Protein AF-A0A3R9QFA7-F1 (afdb_monomer_lite)

Radius of gyration: 30.55 Å; chains: 1; bounding box: 65×72×76 Å

pLDDT: mean 74.1, std 14.6, range [31.58, 91.56]

Structure (mmCIF, N/CA/C/O backbone):
data_AF-A0A3R9QFA7-F1
#
_entry.id   AF-A0A3R9QFA7-F1
#
loop_
_atom_site.group_PDB
_atom_site.id
_atom_site.type_symbol
_atom_site.label_atom_id
_atom_site.label_alt_id
_atom_site.label_comp_id
_atom_site.label_asym_id
_atom_site.label_entity_id
_atom_site.label_seq_id
_atom_site.pdbx_PDB_ins_code
_atom_site.Cartn_x
_atom_site.Cartn_y
_atom_site.Cartn_z
_atom_site.occupancy
_atom_site.B_iso_or_equiv
_atom_site.auth_seq_id
_atom_site.auth_comp_id
_atom_site.auth_asym_id
_atom_site.auth_atom_id
_atom_site.pdbx_PDB_model_num
ATOM 1 N N . MET A 1 1 ? 4.349 20.061 20.666 1.00 37.28 1 MET A N 1
ATOM 2 C CA . MET A 1 1 ? 4.220 19.379 19.361 1.00 37.28 1 MET A CA 1
ATOM 3 C C . MET A 1 1 ? 3.234 20.165 18.516 1.00 37.28 1 MET A C 1
ATOM 5 O O . MET A 1 1 ? 2.031 20.032 18.697 1.00 37.28 1 MET A O 1
ATOM 9 N N . THR A 1 2 ? 3.736 21.074 17.687 1.00 41.84 2 THR A N 1
ATOM 10 C CA . THR A 1 2 ? 2.936 21.816 16.707 1.00 41.84 2 THR A CA 1
ATOM 11 C C . THR A 1 2 ? 2.559 20.846 15.593 1.00 41.84 2 THR A C 1
ATOM 13 O O . THR A 1 2 ? 3.352 20.604 14.687 1.00 41.84 2 THR A O 1
ATOM 16 N N . ASN A 1 3 ? 1.397 20.204 15.717 1.00 62.53 3 ASN A N 1
ATOM 17 C CA . ASN A 1 3 ? 0.909 19.276 14.703 1.00 62.53 3 ASN A CA 1
ATOM 18 C C . ASN A 1 3 ? 0.752 20.041 13.381 1.00 62.53 3 ASN A C 1
ATOM 20 O O . ASN A 1 3 ? 0.186 21.131 13.376 1.00 62.53 3 ASN A O 1
ATOM 24 N N . GLU A 1 4 ? 1.202 19.473 12.258 1.00 66.69 4 GLU A N 1
ATOM 25 C CA . GLU A 1 4 ? 1.006 20.042 10.907 1.00 66.69 4 GLU A CA 1
ATOM 26 C C . GLU A 1 4 ? -0.449 20.514 10.711 1.00 66.69 4 GLU A C 1
ATOM 28 O O . GLU A 1 4 ? -0.724 21.570 10.144 1.00 66.69 4 GLU A O 1
ATOM 33 N N . VAL A 1 5 ? -1.382 19.777 11.314 1.00 72.62 5 VAL A N 1
ATOM 34 C CA . VAL A 1 5 ? -2.812 20.059 11.335 1.00 72.62 5 VAL A CA 1
ATOM 35 C C . VAL A 1 5 ? -3.174 21.395 12.008 1.00 72.62 5 VAL A C 1
ATOM 37 O O . VAL A 1 5 ? -3.996 22.128 11.460 1.00 72.62 5 VAL A O 1
ATOM 40 N N . SER A 1 6 ? -2.548 21.782 13.128 1.00 70.69 6 SER A N 1
ATOM 41 C CA . SER A 1 6 ? -2.841 23.070 13.785 1.00 70.69 6 SER A CA 1
ATOM 42 C C . SER A 1 6 ? -2.368 24.258 12.943 1.00 70.69 6 SER A C 1
ATOM 44 O O . SER A 1 6 ? -3.073 25.256 12.842 1.00 70.69 6 SER A O 1
ATOM 46 N N . VAL A 1 7 ? -1.237 24.111 12.244 1.00 73.12 7 VAL A N 1
ATOM 47 C CA . VAL A 1 7 ? -0.739 25.123 11.297 1.00 73.12 7 VAL A CA 1
ATOM 48 C C . VAL A 1 7 ? -1.679 25.248 10.093 1.00 73.12 7 VAL A C 1
ATOM 50 O O . VAL A 1 7 ? -2.006 26.357 9.665 1.00 73.12 7 VAL A O 1
ATOM 53 N N . THR A 1 8 ? -2.190 24.126 9.568 1.00 73.75 8 THR A N 1
ATOM 54 C CA . THR A 1 8 ? -3.197 24.171 8.494 1.00 73.75 8 THR A CA 1
ATOM 55 C C . THR A 1 8 ? -4.519 24.788 8.951 1.00 73.75 8 THR A C 1
ATOM 57 O O . THR A 1 8 ? -5.128 25.536 8.189 1.00 73.75 8 THR A O 1
ATOM 60 N N . LEU A 1 9 ? -4.949 24.551 10.194 1.00 76.38 9 LEU A N 1
ATOM 61 C CA . LEU A 1 9 ? -6.161 25.148 10.750 1.00 76.38 9 LEU A CA 1
ATOM 62 C C . LEU A 1 9 ? -6.039 26.673 10.852 1.00 76.38 9 LEU A C 1
ATOM 64 O O . LEU A 1 9 ? -6.972 27.377 10.460 1.00 76.38 9 LEU A O 1
ATOM 68 N N . ASP A 1 10 ? -4.904 27.181 11.330 1.00 76.94 10 ASP A N 1
ATOM 69 C CA . ASP A 1 10 ? -4.666 28.620 11.468 1.00 76.94 10 ASP A CA 1
ATOM 70 C C . ASP A 1 10 ? -4.617 29.316 10.099 1.00 76.94 10 ASP A C 1
ATOM 72 O O . ASP A 1 10 ? -5.293 30.328 9.886 1.00 76.94 10 ASP A O 1
ATOM 76 N N . ASN A 1 11 ? -3.949 28.705 9.116 1.00 77.25 11 ASN A N 1
ATOM 77 C CA . ASN A 1 11 ? -3.918 29.198 7.735 1.00 77.25 11 ASN A CA 1
ATOM 78 C C . ASN A 1 11 ? -5.307 29.212 7.076 1.00 77.25 11 ASN A C 1
ATOM 80 O O . ASN A 1 11 ? -5.652 30.146 6.345 1.00 77.25 11 ASN A O 1
ATOM 84 N N . LEU A 1 12 ? -6.139 28.204 7.348 1.00 74.88 12 LEU A N 1
ATOM 85 C CA . LEU A 1 12 ? -7.516 28.150 6.851 1.00 74.88 12 LEU A CA 1
ATOM 86 C C . LEU A 1 12 ? -8.432 29.137 7.589 1.00 74.88 12 LEU A C 1
ATOM 88 O O . LEU A 1 12 ? -9.341 29.697 6.981 1.00 74.88 12 LEU A O 1
ATOM 92 N N . CYS A 1 13 ? -8.185 29.399 8.873 1.00 71.00 13 CYS A N 1
ATOM 93 C CA . CYS A 1 13 ? -8.940 30.367 9.667 1.00 71.00 13 CYS A CA 1
ATOM 94 C C . CYS A 1 13 ? -8.654 31.824 9.280 1.00 71.00 13 CYS A C 1
ATOM 96 O O . CYS A 1 13 ? -9.544 32.661 9.444 1.00 71.00 13 CYS A O 1
ATOM 98 N N . ASN A 1 14 ? -7.453 32.126 8.780 1.00 74.25 14 ASN A N 1
ATOM 99 C CA . ASN A 1 14 ? -7.066 33.468 8.332 1.00 74.25 14 ASN A CA 1
ATOM 100 C C . ASN A 1 14 ? -7.673 33.832 6.968 1.00 74.25 14 ASN A C 1
ATOM 102 O O . ASN A 1 14 ? -7.979 34.993 6.717 1.00 74.25 14 ASN A O 1
ATOM 106 N N . ASN A 1 15 ? -7.925 32.834 6.118 1.00 69.94 15 ASN A N 1
ATOM 107 C CA . ASN A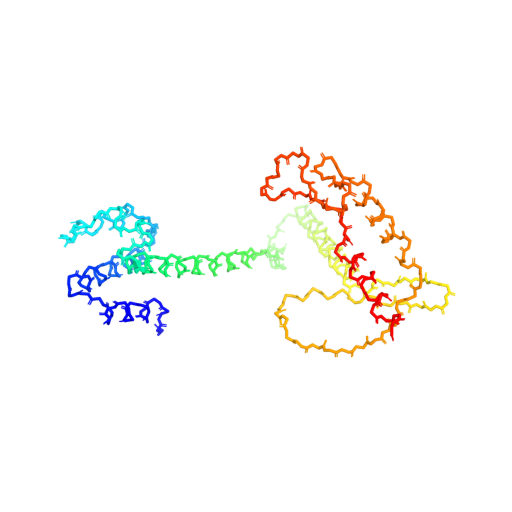 1 15 ? -8.456 33.022 4.764 1.00 69.94 15 ASN A CA 1
ATOM 108 C C . ASN A 1 15 ? -9.988 32.862 4.659 1.00 69.94 15 ASN A C 1
ATOM 110 O O . ASN A 1 15 ? -10.543 32.910 3.558 1.00 69.94 15 ASN A O 1
ATOM 114 N N . ALA A 1 16 ? -10.687 32.635 5.777 1.00 72.62 16 ALA A N 1
ATOM 115 C CA . ALA A 1 16 ? -12.089 32.222 5.785 1.00 72.62 16 ALA A CA 1
ATOM 116 C C . ALA A 1 16 ? -13.044 33.216 6.468 1.00 72.62 16 ALA A C 1
ATOM 118 O O . ALA A 1 16 ? -12.694 33.952 7.386 1.00 72.62 16 ALA A O 1
ATOM 119 N N . SER A 1 17 ? -14.313 33.172 6.047 1.00 73.25 17 SER A N 1
ATOM 120 C CA . SER A 1 17 ? -15.417 33.915 6.670 1.00 73.25 17 SER A CA 1
ATOM 121 C C . SER A 1 17 ? -15.674 33.458 8.116 1.00 73.25 17 SER A C 1
ATOM 123 O O . SER A 1 17 ? -15.490 32.285 8.449 1.00 73.25 17 SER A O 1
ATOM 125 N N . LEU A 1 18 ? -16.188 34.355 8.968 1.00 75.06 18 LEU A N 1
ATOM 126 C CA . LEU A 1 18 ? -16.460 34.114 10.394 1.00 75.06 18 LEU A CA 1
ATOM 127 C C . LEU A 1 18 ? -17.284 32.834 10.656 1.00 75.06 18 LEU A C 1
ATOM 129 O O . LEU A 1 18 ? -16.966 32.066 11.561 1.00 75.06 18 LEU A O 1
ATOM 133 N N . LYS A 1 19 ? -18.293 32.551 9.817 1.00 75.88 19 LYS A N 1
ATOM 134 C CA . LYS A 1 19 ? -19.125 31.330 9.906 1.00 75.88 19 LYS A CA 1
ATOM 135 C C . LYS A 1 19 ? -18.370 30.050 9.527 1.00 75.88 19 LYS A C 1
ATOM 137 O O . LYS A 1 19 ? -18.705 28.964 9.990 1.00 75.88 19 LYS A O 1
ATOM 142 N N . VAL A 1 20 ? -17.367 30.157 8.660 1.00 76.44 20 VAL A N 1
ATOM 143 C CA . VAL A 1 20 ? -16.520 29.029 8.248 1.00 76.44 20 VAL A CA 1
ATOM 144 C C . VAL A 1 20 ? -15.487 28.739 9.333 1.00 76.44 20 VAL A C 1
ATOM 146 O O . VAL A 1 20 ? -15.279 27.579 9.668 1.00 76.44 20 VAL A O 1
ATOM 149 N N . LYS A 1 21 ? -14.938 29.783 9.962 1.00 79.00 21 LYS A N 1
ATOM 150 C CA . LYS A 1 21 ? -13.999 29.684 11.086 1.00 79.00 21 LYS A CA 1
ATOM 151 C C . LYS A 1 21 ? -14.591 28.952 12.293 1.00 79.00 21 LYS A C 1
ATOM 153 O O . LYS A 1 21 ? -13.946 28.063 12.845 1.00 79.00 21 LYS A O 1
ATOM 158 N N . THR A 1 22 ? -15.828 29.268 12.684 1.00 80.69 22 THR A N 1
ATOM 159 C CA . THR A 1 22 ? -16.506 28.565 13.792 1.00 80.69 22 THR A CA 1
ATOM 160 C C . THR A 1 22 ? -16.740 27.089 13.473 1.00 80.69 22 THR A C 1
ATOM 162 O O . THR A 1 22 ? -16.513 26.230 14.323 1.00 80.69 22 THR A O 1
ATOM 165 N N . ARG A 1 23 ? -17.108 26.776 12.225 1.00 80.44 23 ARG A N 1
ATOM 166 C CA . ARG A 1 23 ? -17.285 25.398 11.744 1.00 80.44 23 ARG A CA 1
ATOM 167 C C . ARG A 1 23 ? -15.972 24.615 11.673 1.00 80.44 23 ARG A C 1
ATOM 169 O O . ARG A 1 23 ? -15.953 23.462 12.082 1.00 80.44 23 ARG A O 1
ATOM 176 N N . LEU A 1 24 ? -14.881 25.226 11.208 1.00 82.44 24 LEU A N 1
ATOM 177 C CA . LEU A 1 24 ? -13.557 24.593 11.155 1.00 82.44 24 LEU A CA 1
ATOM 178 C C . LEU A 1 24 ? -13.039 24.252 12.556 1.00 82.44 24 LEU A C 1
ATOM 180 O O . LEU A 1 24 ? -12.592 23.133 12.775 1.00 82.44 24 LEU A O 1
ATOM 184 N N . LYS A 1 25 ? -13.188 25.163 13.527 1.00 84.38 25 LYS A N 1
ATOM 185 C CA . LYS A 1 25 ? -12.843 24.889 14.933 1.00 84.38 25 LYS A CA 1
ATOM 186 C C . LYS A 1 25 ? -13.704 23.781 15.549 1.00 84.38 25 LYS A C 1
ATOM 188 O O . LYS A 1 25 ? -13.209 22.987 16.343 1.00 84.38 25 LYS A O 1
ATOM 193 N N . ALA A 1 26 ? -14.987 23.712 15.187 1.00 82.62 26 ALA A N 1
ATOM 194 C CA . ALA A 1 26 ? -15.864 22.629 15.629 1.00 82.62 26 ALA A CA 1
ATOM 195 C C . ALA A 1 26 ? -15.437 21.273 15.039 1.00 82.62 26 ALA A C 1
ATOM 197 O O . ALA A 1 26 ? -15.377 20.289 15.772 1.00 82.62 26 ALA A O 1
ATOM 198 N N . ILE A 1 27 ? -15.090 21.235 13.747 1.00 84.06 27 ILE A N 1
ATOM 199 C CA . ILE A 1 27 ? -14.554 20.041 13.073 1.00 84.06 27 ILE A CA 1
ATOM 200 C C . ILE A 1 27 ? -13.257 19.590 13.744 1.00 84.06 27 ILE A C 1
ATOM 202 O O . ILE A 1 27 ? -13.139 18.424 14.103 1.00 84.06 27 ILE A O 1
ATOM 206 N N . ASP A 1 28 ? -12.325 20.511 13.979 1.00 85.00 28 ASP A N 1
ATOM 207 C CA . ASP A 1 28 ? -11.049 20.209 14.627 1.00 85.00 28 ASP A CA 1
ATOM 208 C C . ASP A 1 28 ? -11.240 19.587 16.022 1.00 85.00 28 ASP A C 1
ATOM 210 O O . ASP A 1 28 ? -10.696 18.524 16.321 1.00 85.00 28 ASP A O 1
ATOM 214 N N . LYS A 1 29 ? -12.129 20.166 16.841 1.00 86.00 29 LYS A N 1
ATOM 215 C CA . LYS A 1 29 ? -12.466 19.635 18.171 1.00 86.00 29 LYS A CA 1
ATOM 216 C C . LYS A 1 29 ? -13.081 18.231 18.110 1.00 86.00 29 LYS A C 1
ATOM 218 O O . LYS A 1 29 ? -12.770 17.391 18.957 1.00 86.00 29 LYS A O 1
ATOM 223 N N . VAL A 1 30 ? -13.953 17.969 17.133 1.00 83.94 30 VAL A N 1
ATOM 224 C CA . VAL A 1 30 ? -14.575 16.648 16.927 1.00 83.94 30 VAL A CA 1
ATOM 225 C C . VAL A 1 30 ? -13.531 15.614 16.526 1.00 83.94 30 VAL A C 1
ATOM 227 O O . VAL A 1 30 ? -13.475 14.543 17.130 1.00 83.94 30 VAL A O 1
ATOM 230 N N . ILE A 1 31 ? -12.683 15.938 15.550 1.00 83.94 31 ILE A N 1
ATOM 231 C CA . ILE A 1 31 ? -11.675 15.005 15.044 1.00 83.94 31 ILE A CA 1
ATOM 232 C C . ILE A 1 31 ? -10.601 14.735 16.108 1.00 83.94 31 ILE A C 1
ATOM 234 O O . ILE A 1 31 ? -10.221 13.581 16.313 1.00 83.94 31 ILE A O 1
ATOM 238 N N . TYR A 1 32 ? -10.197 15.749 16.877 1.00 83.81 32 TYR A N 1
ATOM 239 C CA . TYR A 1 32 ? -9.338 15.556 18.046 1.00 83.81 32 TYR A CA 1
ATOM 240 C C . TYR A 1 32 ? -9.977 14.608 19.078 1.00 83.81 32 TYR A C 1
ATOM 242 O O . TYR A 1 32 ? -9.323 13.710 19.615 1.00 83.81 32 TYR A O 1
ATOM 250 N N . GLY A 1 33 ? -11.285 14.750 19.319 1.00 80.19 33 GLY A N 1
ATOM 251 C CA . GLY A 1 33 ? -12.053 13.830 20.158 1.00 80.19 33 GLY A CA 1
ATOM 252 C C . GLY A 1 33 ? -12.058 12.390 19.632 1.00 80.19 33 GLY A C 1
ATOM 253 O O . GLY A 1 33 ? -11.931 11.453 20.422 1.00 80.19 33 GLY A O 1
ATOM 254 N N . PHE A 1 34 ? -12.150 12.202 18.314 1.00 82.38 34 PHE A N 1
ATOM 255 C CA . PHE A 1 34 ? -12.065 10.885 17.675 1.00 82.38 34 PHE A CA 1
ATOM 256 C C . PHE A 1 34 ? -10.675 10.268 17.790 1.00 82.38 34 PHE A C 1
ATOM 258 O O . PHE A 1 34 ? -10.583 9.085 18.116 1.00 82.38 34 PHE A O 1
ATOM 265 N N . LYS A 1 35 ? -9.608 11.066 17.649 1.00 80.31 35 LYS A N 1
ATOM 266 C CA . LYS A 1 35 ? -8.229 10.617 17.897 1.00 80.31 35 LYS A CA 1
ATOM 267 C C . LYS A 1 35 ? -8.056 10.107 19.330 1.00 80.31 35 LYS A C 1
ATOM 269 O O . LYS A 1 35 ? -7.488 9.041 19.526 1.00 80.31 35 LYS A O 1
ATOM 274 N N . LYS A 1 36 ? -8.605 10.807 20.332 1.00 80.62 36 LYS A N 1
ATOM 275 C CA . LYS A 1 36 ? -8.532 10.373 21.742 1.00 80.62 36 LYS A CA 1
ATOM 276 C C . LYS A 1 36 ? -9.330 9.093 22.019 1.00 80.62 36 LYS A C 1
ATOM 278 O O . LYS A 1 36 ? -8.914 8.281 22.838 1.00 80.62 36 LYS A O 1
ATOM 283 N N . LYS A 1 37 ? -10.486 8.927 21.370 1.00 79.25 37 LYS A N 1
ATOM 284 C CA . LYS A 1 37 ? -11.391 7.780 21.569 1.00 79.25 37 LYS A CA 1
ATOM 285 C C . LYS A 1 37 ? -11.126 6.604 20.618 1.00 79.25 37 LYS A C 1
ATOM 287 O O . LYS A 1 37 ? -11.862 5.627 20.679 1.00 79.25 37 LYS A O 1
ATOM 292 N N . ASN A 1 38 ? -10.106 6.688 19.757 1.00 69.69 38 ASN A N 1
ATOM 293 C CA . ASN A 1 38 ? -9.800 5.709 18.703 1.00 69.69 38 ASN A CA 1
ATOM 294 C C . ASN A 1 38 ? -10.994 5.392 17.780 1.00 69.69 38 ASN A C 1
ATOM 296 O O . ASN A 1 38 ? -11.147 4.265 17.317 1.00 69.69 38 ASN A O 1
ATOM 300 N N . VAL A 1 39 ? -11.851 6.379 17.513 1.00 74.69 39 VAL A N 1
ATOM 301 C CA . VAL A 1 39 ? -12.988 6.215 16.595 1.00 74.69 39 VAL A CA 1
ATOM 302 C C . VAL A 1 39 ? -12.512 6.419 15.161 1.00 74.69 39 VAL A C 1
ATOM 304 O O . VAL A 1 39 ? -11.718 7.320 14.886 1.00 74.69 39 VAL A O 1
ATOM 307 N N . GLU A 1 40 ? -13.012 5.603 14.235 1.00 75.50 40 GLU A N 1
ATOM 308 C CA . GLU A 1 40 ? -12.685 5.744 12.819 1.00 75.50 40 GLU A CA 1
ATOM 309 C C . GLU A 1 40 ? -13.168 7.081 12.251 1.00 75.50 40 GLU A C 1
ATOM 311 O O . GLU A 1 40 ? -14.346 7.452 12.352 1.00 75.50 40 GLU A O 1
ATOM 316 N N . LEU A 1 41 ? -12.233 7.792 11.615 1.00 78.94 41 LEU A N 1
ATOM 317 C CA . LEU A 1 41 ? -12.498 9.055 10.947 1.00 78.94 41 LEU A CA 1
ATOM 318 C C . LEU A 1 41 ? -13.205 8.798 9.613 1.00 78.94 41 LEU A C 1
ATOM 320 O O . LEU A 1 41 ? -12.578 8.688 8.562 1.00 78.94 41 LEU A O 1
ATOM 324 N N . THR A 1 42 ? -14.531 8.723 9.659 1.00 83.56 42 THR A N 1
ATOM 325 C CA . THR A 1 42 ? -15.382 8.692 8.466 1.00 83.56 42 THR A CA 1
ATOM 326 C C . THR A 1 42 ? -16.196 9.982 8.373 1.00 83.56 42 THR A C 1
ATOM 328 O O . THR A 1 42 ? -16.569 10.583 9.385 1.00 83.56 42 THR A O 1
ATOM 331 N N . VAL A 1 43 ? -16.488 10.432 7.149 1.00 81.69 43 VAL A N 1
ATOM 332 C CA . VAL A 1 43 ? -17.301 11.641 6.921 1.00 81.69 43 VAL A CA 1
ATOM 333 C C . VAL A 1 43 ? -18.684 11.542 7.595 1.00 81.69 43 VAL A C 1
ATOM 335 O O . VAL A 1 43 ? -19.070 12.515 8.246 1.00 81.69 43 VAL A O 1
ATOM 338 N N . PRO A 1 44 ? -19.410 10.401 7.549 1.00 82.75 44 PRO A N 1
ATOM 339 C CA . PRO A 1 44 ? -20.674 10.248 8.274 1.00 82.75 44 PRO A CA 1
ATOM 340 C C . PRO A 1 44 ? -20.531 10.419 9.792 1.00 82.75 44 PRO A C 1
ATOM 342 O O . PRO A 1 44 ? -21.342 11.111 10.407 1.00 82.75 44 PRO A O 1
ATOM 345 N N . ASN A 1 45 ? -19.474 9.864 10.396 1.00 83.06 45 ASN A N 1
ATOM 346 C CA . ASN A 1 45 ? -19.230 9.987 11.836 1.00 83.06 45 ASN A CA 1
ATOM 347 C C . ASN A 1 45 ? -18.962 11.439 12.238 1.00 83.06 45 ASN A C 1
ATOM 349 O O . ASN A 1 45 ? -19.505 11.917 13.234 1.00 83.06 45 ASN A O 1
ATOM 353 N N . VAL A 1 46 ? -18.169 12.162 11.442 1.00 83.06 46 VAL A N 1
ATOM 354 C CA . VAL A 1 46 ? -17.890 13.585 11.674 1.00 83.06 46 VAL A CA 1
ATOM 355 C C . VAL A 1 46 ? -19.167 14.415 11.557 1.00 83.06 46 VAL A C 1
ATOM 357 O O . VAL A 1 46 ? -19.435 15.235 12.431 1.00 83.06 46 VAL A O 1
ATOM 360 N N . VAL A 1 47 ? -19.995 14.178 10.536 1.00 84.00 47 VAL A N 1
ATOM 361 C CA . VAL A 1 47 ? -21.275 14.888 10.356 1.00 84.00 47 VAL A CA 1
ATOM 362 C C . VAL A 1 47 ? -22.237 14.616 11.517 1.00 84.00 47 VAL A C 1
ATOM 364 O O . VAL A 1 47 ? -22.834 15.554 12.043 1.00 84.00 47 VAL A O 1
ATOM 367 N N . ASN A 1 48 ? -22.347 13.366 11.971 1.00 83.88 48 ASN A N 1
ATOM 368 C CA . ASN A 1 48 ? -23.202 13.000 13.103 1.00 83.88 48 ASN A CA 1
ATOM 369 C C . ASN A 1 48 ? -22.717 13.624 14.421 1.00 83.88 48 ASN A C 1
ATOM 371 O O . ASN A 1 48 ? -23.524 14.151 15.188 1.00 83.88 48 ASN A O 1
ATOM 375 N N . ALA A 1 49 ? -21.406 13.635 14.669 1.00 82.25 49 ALA A N 1
ATOM 376 C CA . ALA A 1 49 ? -20.836 14.274 15.853 1.00 82.25 49 ALA A CA 1
ATOM 377 C C . ALA A 1 49 ? -20.959 15.807 15.818 1.00 82.25 49 ALA A C 1
ATOM 379 O O . ALA A 1 49 ? -21.227 16.427 16.845 1.00 82.25 49 ALA A O 1
ATOM 380 N N . LEU A 1 50 ? -20.834 16.429 14.643 1.00 83.44 50 LEU A N 1
ATOM 381 C CA . LEU A 1 50 ? -21.085 17.863 14.471 1.00 83.44 50 LEU A CA 1
ATOM 382 C C . LEU A 1 50 ? -22.555 18.217 14.708 1.00 83.44 50 LEU A C 1
ATOM 384 O O . LEU A 1 50 ? -22.840 19.220 15.363 1.00 83.44 50 LEU A O 1
ATOM 388 N N . LYS A 1 51 ? -23.479 17.363 14.249 1.00 83.81 51 LYS A N 1
ATOM 389 C CA . LYS A 1 51 ? -24.914 17.501 14.521 1.00 83.81 51 LYS A CA 1
ATOM 390 C C . LYS A 1 51 ? -25.207 17.431 16.022 1.00 83.81 51 LYS A C 1
ATOM 392 O O . LYS A 1 51 ? -25.973 18.251 16.516 1.00 83.81 51 LYS A O 1
ATOM 397 N N . ALA A 1 52 ? -24.546 16.534 16.758 1.00 81.81 52 ALA A N 1
ATOM 398 C CA . ALA A 1 52 ? -24.666 16.444 18.217 1.00 81.81 52 ALA A CA 1
ATOM 399 C C . ALA A 1 52 ? -24.149 17.699 18.955 1.00 81.81 52 ALA A C 1
ATOM 401 O O . ALA A 1 52 ? -24.610 18.003 20.049 1.00 81.81 52 ALA A O 1
ATOM 402 N N . ILE A 1 53 ? -23.227 18.452 18.347 1.00 80.06 53 ILE A N 1
ATOM 403 C CA . ILE A 1 53 ? -22.698 19.728 18.867 1.00 80.06 53 ILE A CA 1
ATOM 404 C C . ILE A 1 53 ? -23.559 20.931 18.416 1.00 80.06 53 ILE A C 1
ATOM 406 O O . ILE A 1 53 ? -23.311 22.065 18.816 1.00 80.06 53 ILE A O 1
ATOM 410 N N . GLY A 1 54 ? -24.596 20.704 17.600 1.00 77.75 54 GLY A N 1
ATOM 411 C CA . GLY A 1 54 ? -25.496 21.749 17.097 1.00 77.75 54 GLY A CA 1
ATOM 412 C C . GLY A 1 54 ? -25.000 22.457 15.831 1.00 77.75 54 GLY A C 1
ATOM 413 O O . GLY A 1 54 ? -25.552 23.484 15.437 1.00 77.75 54 GLY A O 1
ATOM 414 N N . VAL A 1 55 ? -23.968 21.928 15.164 1.00 81.25 55 VAL A N 1
ATOM 415 C CA . VAL A 1 55 ? -23.416 22.493 13.926 1.00 81.25 55 VAL A CA 1
ATOM 416 C C . VAL A 1 55 ? -23.871 21.658 12.728 1.00 81.25 55 VAL A C 1
ATOM 418 O O . VAL A 1 55 ? -23.312 20.607 12.426 1.00 81.25 55 VAL A O 1
ATOM 421 N N . ASN A 1 56 ? -24.871 22.157 12.000 1.00 75.62 56 ASN A N 1
ATOM 422 C CA . ASN A 1 56 ? -25.388 21.488 10.804 1.00 75.62 56 ASN A CA 1
ATOM 423 C C . ASN A 1 56 ? -24.464 21.719 9.595 1.00 75.62 56 ASN A C 1
ATOM 425 O O . ASN A 1 56 ? -24.372 22.831 9.064 1.00 75.62 56 ASN A O 1
ATOM 429 N N . ILE A 1 57 ? -23.791 20.654 9.152 1.00 76.50 57 ILE A N 1
ATOM 430 C CA . ILE A 1 57 ? -22.987 20.604 7.923 1.00 76.50 57 ILE A CA 1
ATOM 431 C C . ILE A 1 57 ? -23.455 19.404 7.101 1.00 76.50 57 ILE A C 1
ATOM 433 O O . ILE A 1 57 ? -23.627 18.313 7.636 1.00 76.50 57 ILE A O 1
ATOM 437 N N . SER A 1 58 ? -23.673 19.598 5.799 1.00 79.31 58 SER A N 1
ATOM 438 C CA . SER A 1 58 ? -24.009 18.492 4.903 1.00 79.31 58 SER A CA 1
ATOM 439 C C . SER A 1 58 ? -22.767 17.655 4.597 1.00 79.31 58 SER A C 1
ATOM 441 O O . SER A 1 58 ? -21.679 18.201 4.407 1.00 79.31 58 SER A O 1
ATOM 443 N N . ALA A 1 59 ? -22.925 16.337 4.458 1.00 74.12 59 ALA A N 1
ATOM 444 C CA . ALA A 1 59 ? -21.830 15.462 4.031 1.00 74.12 59 ALA A CA 1
ATOM 445 C C . ALA A 1 59 ? -21.229 15.911 2.683 1.00 74.12 59 ALA A C 1
ATOM 447 O O . ALA A 1 59 ? -20.011 15.912 2.508 1.00 74.12 59 ALA A O 1
ATOM 448 N N . SER A 1 60 ? -22.068 16.411 1.767 1.00 73.12 60 SER A N 1
ATOM 449 C CA . SER A 1 60 ? -21.639 16.999 0.491 1.00 73.12 60 SER A CA 1
ATOM 450 C C . SER A 1 60 ? -20.673 18.176 0.662 1.00 73.12 60 SER A C 1
ATOM 452 O O . SER A 1 60 ? -19.743 18.323 -0.126 1.00 73.12 60 SER A O 1
ATOM 454 N N . SER A 1 61 ? -20.809 18.967 1.731 1.00 74.31 61 SER A N 1
ATOM 455 C CA . SER A 1 61 ? -19.899 20.080 2.023 1.00 74.31 61 SER A CA 1
ATOM 456 C C . SER A 1 61 ? -18.504 19.624 2.456 1.00 74.31 61 SER A C 1
ATOM 458 O O . SER A 1 61 ? -17.587 20.436 2.437 1.00 74.31 61 SER A O 1
ATOM 460 N N . ILE A 1 62 ? -18.323 18.361 2.849 1.00 74.69 62 ILE A N 1
ATOM 461 C CA . ILE A 1 62 ? -17.015 17.780 3.195 1.00 74.69 62 ILE A CA 1
ATOM 462 C C . ILE A 1 62 ? -16.443 17.009 1.996 1.00 74.69 62 ILE A C 1
ATOM 464 O O . ILE A 1 62 ? -15.234 17.012 1.781 1.00 74.69 62 ILE A O 1
ATOM 468 N N . TYR A 1 63 ? -17.297 16.381 1.181 1.00 77.81 63 TYR A N 1
ATOM 469 C CA . TYR A 1 63 ? -16.867 15.672 -0.029 1.00 77.81 63 TYR A CA 1
ATOM 470 C C . TYR A 1 63 ? -16.455 16.600 -1.178 1.00 77.81 63 TYR A C 1
ATOM 472 O O . TYR A 1 63 ? -15.569 16.246 -1.956 1.00 77.81 63 TYR A O 1
ATOM 480 N N . ASN A 1 64 ? -17.057 17.786 -1.286 1.00 79.44 64 ASN A N 1
ATOM 481 C CA . ASN A 1 64 ? -16.761 18.712 -2.376 1.00 79.44 64 ASN A CA 1
ATOM 482 C C . ASN A 1 64 ? -15.310 19.206 -2.310 1.00 79.44 64 ASN A C 1
ATOM 484 O O . ASN A 1 64 ? -14.889 19.793 -1.315 1.00 79.44 64 ASN A O 1
ATOM 488 N N . LYS A 1 65 ? -14.555 19.009 -3.396 1.00 69.06 65 LYS A N 1
ATOM 489 C CA . LYS A 1 65 ? -13.148 19.435 -3.499 1.00 69.06 65 LYS A CA 1
ATOM 490 C C . LYS A 1 65 ? -13.004 20.948 -3.685 1.00 69.06 65 LYS A C 1
ATOM 492 O O . LYS A 1 65 ? -12.026 21.536 -3.231 1.00 69.06 65 LYS A O 1
ATOM 497 N N . THR A 1 66 ? -13.992 21.589 -4.303 1.00 69.31 66 THR A N 1
ATOM 498 C CA . THR A 1 66 ? -13.981 23.025 -4.591 1.00 69.31 66 THR A CA 1
ATOM 499 C C . THR A 1 66 ? -15.296 23.681 -4.180 1.00 69.31 66 THR A C 1
ATOM 501 O O . THR A 1 66 ? -16.374 23.097 -4.286 1.00 69.31 66 THR A O 1
ATOM 504 N N . VAL A 1 67 ? -15.207 24.918 -3.695 1.00 65.81 67 VAL A N 1
ATOM 505 C CA . VAL A 1 67 ? -16.354 25.800 -3.456 1.00 65.81 67 VAL A CA 1
ATOM 506 C C . VAL A 1 67 ? -16.021 27.137 -4.106 1.00 65.81 67 VAL A C 1
ATOM 508 O O . VAL A 1 67 ? -15.035 27.771 -3.739 1.00 65.81 67 VAL A O 1
ATOM 511 N N . ARG A 1 68 ? -16.828 27.570 -5.085 1.00 59.44 68 ARG A N 1
ATOM 512 C CA . ARG A 1 68 ? -16.642 28.850 -5.804 1.00 59.44 68 ARG A CA 1
ATOM 513 C C . ARG A 1 68 ? -15.219 29.028 -6.370 1.00 59.44 68 ARG A C 1
ATOM 515 O O . ARG A 1 68 ? -14.587 30.058 -6.155 1.00 59.44 68 ARG A O 1
ATOM 522 N N . GLY A 1 69 ? -14.688 27.993 -7.027 1.00 64.38 69 GLY A N 1
ATOM 523 C CA . GLY A 1 69 ? -13.363 28.023 -7.668 1.00 64.38 69 GLY A CA 1
ATOM 524 C C . GLY A 1 69 ? -12.160 27.988 -6.715 1.00 64.38 69 GLY A C 1
ATOM 525 O O . GLY A 1 69 ? -11.029 27.938 -7.182 1.00 64.38 69 GLY A O 1
ATOM 526 N N . LYS A 1 70 ? -12.376 27.972 -5.392 1.00 71.06 70 LYS A N 1
ATOM 527 C CA . LYS A 1 70 ? -11.321 27.826 -4.378 1.00 71.06 70 LYS A CA 1
ATOM 528 C C . LYS A 1 70 ? -11.383 26.447 -3.726 1.00 71.06 70 LYS A C 1
ATOM 530 O O . LYS A 1 70 ? -12.450 25.827 -3.664 1.00 71.06 70 LYS A O 1
ATOM 535 N N . SER A 1 71 ? -10.236 25.973 -3.240 1.00 73.88 71 SER A N 1
ATOM 536 C CA . SER A 1 71 ? -10.151 24.715 -2.492 1.00 73.88 71 SER A CA 1
ATOM 537 C C . SER A 1 71 ? -11.049 24.772 -1.259 1.00 73.88 71 SER A C 1
ATOM 539 O O . SER A 1 71 ? -11.076 25.777 -0.543 1.00 73.88 71 SER A O 1
ATOM 541 N N . ASN A 1 72 ? -11.824 23.713 -1.033 1.00 79.00 72 ASN A N 1
ATOM 542 C CA . ASN A 1 72 ? -12.752 23.666 0.084 1.00 79.00 72 ASN A CA 1
ATOM 543 C C . ASN A 1 72 ? -11.986 23.544 1.416 1.00 79.00 72 ASN A C 1
ATOM 545 O O . ASN A 1 72 ? -11.351 22.512 1.655 1.00 79.00 72 ASN A O 1
ATOM 549 N N . PRO A 1 73 ? -12.096 24.527 2.328 1.00 77.06 73 PRO A N 1
ATOM 550 C CA . PRO A 1 73 ? -11.354 24.504 3.585 1.00 77.06 73 PRO A CA 1
ATOM 551 C C . PRO A 1 73 ? -11.724 23.308 4.474 1.00 77.06 73 PRO A C 1
ATOM 553 O O . PRO A 1 73 ? -10.874 22.797 5.198 1.00 77.06 73 PRO A O 1
ATOM 556 N N . TYR A 1 74 ? -12.967 22.814 4.398 1.00 80.50 74 TYR A N 1
ATOM 557 C CA . TYR A 1 74 ? -13.402 21.645 5.171 1.00 80.50 74 TYR A CA 1
ATOM 558 C C . TYR A 1 74 ? -12.735 20.356 4.696 1.00 80.50 74 TYR A C 1
ATOM 560 O O . TYR A 1 74 ? -12.392 19.503 5.512 1.00 80.50 74 TYR A O 1
ATOM 568 N N . ARG A 1 75 ? -12.527 20.229 3.381 1.00 81.88 75 ARG A N 1
ATOM 569 C CA . ARG A 1 75 ? -11.879 19.065 2.777 1.00 81.88 75 ARG A CA 1
ATOM 570 C C . ARG A 1 75 ? -10.388 19.043 3.093 1.00 81.88 75 ARG A C 1
ATOM 572 O O . ARG A 1 75 ? -9.883 18.009 3.505 1.00 81.88 75 ARG A O 1
ATOM 579 N N . VAL A 1 76 ? -9.721 20.192 2.972 1.00 82.56 76 VAL A N 1
ATOM 580 C CA . VAL A 1 76 ? -8.287 20.327 3.275 1.00 82.56 76 VAL A CA 1
ATOM 581 C C . VAL A 1 76 ? -7.998 19.956 4.730 1.00 82.56 76 VAL A C 1
ATOM 583 O O . VAL A 1 76 ? -7.078 19.186 4.990 1.00 82.56 76 VAL A O 1
ATOM 586 N N . LEU A 1 77 ? -8.816 20.436 5.674 1.00 81.25 77 LEU A N 1
ATOM 587 C CA . LEU A 1 77 ? -8.671 20.079 7.087 1.00 81.25 77 LEU A CA 1
ATOM 588 C C . LEU A 1 77 ? -8.927 18.582 7.329 1.00 81.25 77 LEU A C 1
ATOM 590 O O . LEU A 1 77 ? -8.195 17.946 8.083 1.00 81.25 77 LEU A O 1
ATOM 594 N N . PHE A 1 78 ? -9.947 18.011 6.683 1.00 82.75 78 PHE A N 1
ATOM 595 C CA . PHE A 1 78 ? -10.265 16.588 6.808 1.00 82.75 78 PHE A CA 1
ATOM 596 C C . PHE A 1 78 ? -9.146 15.691 6.256 1.00 82.75 78 PHE A C 1
ATOM 598 O O . PHE A 1 78 ? -8.763 14.724 6.909 1.00 82.75 78 PHE A O 1
ATOM 605 N N . ASP A 1 79 ? -8.585 16.027 5.092 1.00 83.81 79 ASP A N 1
ATOM 606 C CA . ASP A 1 79 ? -7.486 15.277 4.476 1.00 83.81 79 ASP A CA 1
ATOM 607 C C . ASP A 1 79 ? -6.189 15.395 5.302 1.00 83.81 79 ASP A C 1
ATOM 609 O O . ASP A 1 79 ? -5.495 14.396 5.499 1.00 83.81 79 ASP A O 1
ATOM 613 N N . ALA A 1 80 ? -5.893 16.573 5.867 1.00 83.00 80 ALA A N 1
ATOM 614 C CA . ALA A 1 80 ? -4.763 16.760 6.783 1.00 83.00 80 ALA A CA 1
ATOM 615 C C . ALA A 1 80 ? -4.884 15.867 8.033 1.00 83.00 80 ALA A C 1
ATOM 617 O O . ALA A 1 80 ? -3.928 15.192 8.419 1.00 83.00 80 ALA A O 1
ATOM 618 N N . TRP A 1 81 ? -6.080 15.797 8.621 1.00 82.75 81 TRP A N 1
ATOM 619 C CA . TRP A 1 81 ? -6.372 14.910 9.746 1.00 82.75 81 TRP A CA 1
ATOM 620 C C . TRP A 1 81 ? -6.316 13.423 9.374 1.00 82.75 81 TRP A C 1
ATOM 622 O O . TRP A 1 81 ? -5.806 12.616 10.152 1.00 82.75 81 TRP A O 1
ATOM 632 N N . MET A 1 82 ? -6.806 13.046 8.191 1.00 81.81 82 MET A N 1
ATOM 633 C CA . MET A 1 82 ? -6.723 11.671 7.695 1.00 81.81 82 MET A CA 1
ATOM 634 C C . MET A 1 82 ? -5.264 11.228 7.538 1.00 81.81 82 MET A C 1
ATOM 636 O O . MET A 1 82 ? -4.905 10.119 7.930 1.00 81.81 82 MET A O 1
ATOM 640 N N . ASN A 1 83 ? -4.405 12.113 7.032 1.00 80.62 83 ASN A N 1
ATOM 641 C CA . ASN A 1 83 ? -2.977 11.850 6.892 1.00 80.62 83 ASN A CA 1
ATOM 642 C C . ASN A 1 83 ? -2.276 11.715 8.251 1.00 80.62 83 ASN A C 1
ATOM 644 O O . ASN A 1 83 ? -1.479 10.796 8.417 1.00 80.62 83 ASN A O 1
ATOM 648 N N . ASP A 1 84 ? -2.596 12.554 9.241 1.00 80.19 84 ASP A N 1
ATOM 649 C CA . ASP A 1 84 ? -2.040 12.442 10.601 1.00 80.19 84 ASP A CA 1
ATOM 650 C C . ASP A 1 84 ? -2.467 11.133 11.299 1.00 80.19 84 ASP A C 1
ATOM 652 O O . ASP A 1 84 ? -1.656 10.415 11.894 1.00 80.19 84 ASP A O 1
ATOM 656 N N . LEU A 1 85 ? -3.740 10.748 11.160 1.00 77.00 85 LEU A N 1
ATOM 657 C CA . LEU A 1 85 ? -4.232 9.470 11.678 1.00 77.00 85 LEU A CA 1
ATOM 658 C C . LEU A 1 85 ? -3.578 8.279 10.968 1.00 77.00 85 LEU A C 1
ATOM 660 O O . LEU A 1 85 ? -3.194 7.316 11.628 1.00 77.00 85 LEU A O 1
ATOM 664 N N . ASN A 1 86 ? -3.383 8.344 9.653 1.00 73.69 86 ASN A N 1
ATOM 665 C CA . ASN A 1 86 ? -2.706 7.280 8.916 1.00 73.69 86 ASN A CA 1
ATOM 666 C C . ASN A 1 86 ? -1.212 7.196 9.262 1.00 73.69 86 ASN A C 1
ATOM 668 O O . ASN A 1 86 ? -0.721 6.090 9.469 1.00 73.69 86 ASN A O 1
ATOM 672 N N . LYS A 1 87 ? -0.505 8.327 9.417 1.00 71.50 87 LYS A N 1
ATOM 673 C CA . LYS A 1 87 ? 0.888 8.363 9.906 1.00 71.50 87 LYS A CA 1
ATOM 674 C C . LYS A 1 87 ? 1.003 7.698 11.284 1.00 71.50 87 LYS A C 1
ATOM 676 O O . LYS A 1 87 ? 1.875 6.856 11.484 1.00 71.50 87 LYS A O 1
ATOM 681 N N . SER A 1 88 ? 0.088 7.998 12.211 1.00 62.81 88 SER A N 1
ATOM 682 C CA . SER A 1 88 ? 0.086 7.362 13.539 1.00 62.81 88 SER A CA 1
ATOM 683 C C . SER A 1 88 ? -0.249 5.861 13.502 1.00 62.81 88 SER A C 1
ATOM 685 O O . SER A 1 88 ? 0.364 5.089 14.238 1.00 62.81 88 SER A O 1
ATOM 687 N N . LYS A 1 89 ? -1.146 5.408 12.612 1.00 61.53 89 LYS A N 1
ATOM 688 C CA . LYS A 1 89 ? -1.410 3.972 12.385 1.00 61.53 89 LYS A CA 1
ATOM 689 C C . LYS A 1 89 ? -0.214 3.249 11.758 1.00 61.53 89 LYS A C 1
ATOM 691 O O . LYS A 1 89 ? 0.138 2.166 12.212 1.00 61.53 89 LYS A O 1
ATOM 696 N N . LEU A 1 90 ? 0.436 3.846 10.759 1.00 57.91 90 LEU A N 1
ATOM 697 C CA . LEU A 1 90 ? 1.624 3.288 10.104 1.00 57.91 90 LEU A CA 1
ATOM 698 C C . LEU A 1 90 ? 2.803 3.173 11.077 1.00 57.91 90 LEU A C 1
ATOM 700 O O . LEU A 1 90 ? 3.428 2.120 11.133 1.00 57.91 90 LEU A O 1
ATOM 704 N N . SER A 1 91 ? 3.039 4.195 11.907 1.00 56.50 91 SER A N 1
ATOM 705 C CA . SER A 1 91 ? 4.058 4.159 12.967 1.00 56.50 91 SER A CA 1
ATOM 706 C C . SER A 1 91 ? 3.772 3.104 14.042 1.00 56.50 91 SER A C 1
ATOM 708 O O . SER A 1 91 ? 4.700 2.595 14.662 1.00 56.50 91 SER A O 1
ATOM 710 N N . ARG A 1 92 ? 2.500 2.780 14.294 1.00 55.00 92 ARG A N 1
ATOM 711 C CA . ARG A 1 92 ? 2.111 1.730 15.245 1.00 55.00 92 ARG A CA 1
ATOM 712 C C . ARG A 1 92 ? 2.234 0.336 14.631 1.00 55.00 92 ARG A C 1
ATOM 714 O O . ARG A 1 92 ? 2.637 -0.601 15.308 1.00 55.00 92 ARG A O 1
ATOM 721 N N . ASN A 1 93 ? 1.937 0.200 13.341 1.00 48.38 93 ASN A N 1
ATOM 722 C CA . ASN A 1 93 ? 2.088 -1.061 12.620 1.00 48.38 93 ASN A CA 1
ATOM 723 C C . ASN A 1 93 ? 3.558 -1.427 12.386 1.00 48.38 93 ASN A C 1
ATOM 725 O O . ASN A 1 93 ? 3.893 -2.604 12.466 1.00 48.38 93 ASN A O 1
ATOM 729 N N . SER A 1 94 ? 4.444 -0.452 12.167 1.00 51.56 94 SER A N 1
ATOM 730 C CA . SER A 1 94 ? 5.890 -0.706 12.119 1.00 51.56 94 SER A CA 1
ATOM 731 C C . SER A 1 94 ? 6.453 -1.131 13.480 1.00 51.56 94 SER A C 1
ATOM 733 O O . SER A 1 94 ? 7.316 -2.002 13.528 1.00 51.56 94 SER A O 1
ATOM 735 N N . GLN A 1 95 ? 5.916 -0.608 14.588 1.00 51.41 95 GLN A N 1
ATOM 736 C CA . GLN A 1 95 ? 6.258 -1.077 15.938 1.00 51.41 95 GLN A CA 1
ATOM 737 C C . GLN A 1 95 ? 5.725 -2.491 16.226 1.00 51.41 95 GLN A C 1
ATOM 739 O O . GLN A 1 95 ? 6.458 -3.312 16.765 1.00 51.41 95 GLN A O 1
ATOM 744 N N . ASN A 1 96 ? 4.499 -2.813 15.800 1.00 47.12 96 ASN A N 1
ATOM 745 C CA . ASN A 1 96 ? 3.921 -4.151 15.983 1.00 47.12 96 ASN A CA 1
ATOM 746 C C . ASN A 1 96 ? 4.568 -5.225 15.089 1.00 47.12 96 ASN A C 1
ATOM 748 O O . ASN A 1 96 ? 4.568 -6.396 15.456 1.00 47.12 96 ASN A O 1
ATOM 752 N N . LEU A 1 97 ? 5.128 -4.858 13.929 1.00 49.16 97 LEU A N 1
ATOM 753 C CA . LEU A 1 97 ? 5.884 -5.795 13.088 1.00 49.16 97 LEU A CA 1
ATOM 754 C C . LEU A 1 97 ? 7.301 -6.046 13.637 1.00 49.16 97 LEU A C 1
ATOM 756 O O . LEU A 1 97 ? 7.854 -7.122 13.432 1.00 49.16 97 LEU A O 1
ATOM 760 N N . ALA A 1 98 ? 7.874 -5.077 14.359 1.00 48.75 98 ALA A N 1
ATOM 761 C CA . ALA A 1 98 ? 9.167 -5.225 15.026 1.00 48.75 98 ALA A CA 1
ATOM 762 C C . ALA A 1 98 ? 9.094 -6.087 16.303 1.00 48.75 98 ALA A C 1
ATOM 764 O O . ALA A 1 98 ? 10.113 -6.622 16.729 1.00 48.75 98 ALA A O 1
ATOM 765 N N . SER A 1 99 ? 7.905 -6.251 16.895 1.00 45.28 99 SER A N 1
ATOM 766 C CA . SER A 1 99 ? 7.693 -6.974 18.155 1.00 45.28 99 SER A CA 1
ATOM 767 C C . SER A 1 99 ? 6.935 -8.294 17.993 1.00 45.28 99 SER A C 1
ATOM 769 O O . SER A 1 99 ? 6.163 -8.678 18.872 1.00 45.28 99 SER A O 1
ATOM 771 N N . VAL A 1 100 ? 7.182 -9.050 16.922 1.00 47.62 100 VAL A N 1
ATOM 772 C CA . VAL A 1 100 ? 7.213 -10.507 17.116 1.00 47.62 100 VAL A CA 1
ATOM 773 C C . VAL A 1 100 ? 8.567 -10.790 17.757 1.00 47.62 100 VAL A C 1
ATOM 775 O O . VAL A 1 100 ? 9.508 -11.240 17.106 1.00 47.62 100 VAL A O 1
ATOM 778 N N . GLU A 1 101 ? 8.690 -10.412 19.030 1.00 49.22 101 GLU A N 1
ATOM 779 C CA . GLU A 1 101 ? 9.802 -10.822 19.869 1.00 49.22 101 GLU A CA 1
ATOM 780 C C . GLU A 1 101 ? 9.663 -12.334 19.990 1.00 49.22 101 GLU A C 1
ATOM 782 O O . GLU A 1 101 ? 8.831 -12.866 20.725 1.00 49.22 101 GLU A O 1
ATOM 787 N N . PHE A 1 102 ? 10.382 -13.034 19.119 1.00 55.50 102 PHE A N 1
ATOM 788 C CA . PHE A 1 102 ? 10.462 -14.477 19.138 1.00 55.50 102 PHE A CA 1
ATOM 789 C C . PHE A 1 102 ? 11.055 -14.820 20.501 1.00 55.50 102 PHE A C 1
ATOM 791 O O . PHE A 1 102 ? 12.255 -14.626 20.695 1.00 55.50 102 PHE A O 1
ATOM 798 N N . VAL A 1 103 ? 10.219 -15.257 21.447 1.00 59.22 103 VAL A N 1
ATOM 799 C CA . VAL A 1 103 ? 10.666 -15.744 22.753 1.00 59.22 103 VAL A CA 1
ATOM 800 C C . VAL A 1 103 ? 11.589 -16.921 22.468 1.00 59.22 103 VAL A C 1
ATOM 802 O O . VAL A 1 103 ? 11.160 -18.036 22.175 1.00 59.22 103 VAL A O 1
ATOM 805 N N . SER A 1 104 ? 12.884 -16.628 22.414 1.00 63.56 104 SER A N 1
ATOM 806 C CA . SER A 1 104 ? 13.921 -17.626 22.265 1.00 63.56 104 SER A CA 1
ATOM 807 C C . SER A 1 104 ? 14.037 -18.284 23.622 1.00 63.56 104 SER A C 1
ATOM 809 O O . SER A 1 104 ? 14.338 -17.611 24.602 1.00 63.56 104 SER A O 1
ATOM 811 N N . MET A 1 105 ? 13.763 -19.582 23.664 1.00 67.19 105 MET A N 1
ATOM 812 C CA . MET A 1 105 ? 13.905 -20.396 24.862 1.00 67.19 105 MET A CA 1
ATOM 813 C C . MET A 1 105 ? 15.272 -20.138 25.510 1.00 67.19 105 MET A C 1
ATOM 815 O O . MET A 1 105 ? 16.301 -20.224 24.833 1.00 67.19 105 MET A O 1
ATOM 819 N N . THR A 1 106 ? 15.266 -19.755 26.786 1.00 75.81 106 THR A N 1
ATOM 820 C CA . THR A 1 106 ? 16.485 -19.492 27.560 1.00 75.81 106 THR A CA 1
ATOM 821 C C . THR A 1 106 ? 17.002 -20.779 28.202 1.00 75.81 106 THR A C 1
ATOM 823 O O . THR A 1 106 ? 16.246 -21.730 28.402 1.00 75.81 106 THR A O 1
ATOM 826 N N . ASP A 1 107 ? 18.290 -20.843 28.554 1.00 74.62 107 ASP A N 1
ATOM 827 C CA . ASP A 1 107 ? 18.882 -22.050 29.162 1.00 74.62 107 ASP A CA 1
ATOM 828 C C . ASP A 1 107 ? 18.205 -22.445 30.495 1.00 74.62 107 ASP A C 1
ATOM 830 O O . ASP A 1 107 ? 18.181 -23.622 30.876 1.00 74.62 107 ASP A O 1
ATOM 834 N N . SER A 1 108 ? 17.577 -21.482 31.181 1.00 77.69 108 SER A N 1
ATOM 835 C CA . SER A 1 108 ? 16.719 -21.723 32.347 1.00 77.69 108 SER A CA 1
ATOM 836 C C . SER A 1 108 ? 15.427 -22.464 31.994 1.00 77.69 108 SER A C 1
ATOM 838 O O . SER A 1 108 ? 15.029 -23.373 32.723 1.00 77.69 108 SER A O 1
ATOM 840 N N . ASP A 1 109 ? 14.806 -22.140 30.857 1.00 75.19 109 ASP A N 1
ATOM 841 C CA . ASP A 1 109 ? 13.597 -22.814 30.363 1.00 75.19 109 ASP A CA 1
ATOM 842 C C . ASP A 1 109 ? 13.902 -24.247 29.917 1.00 75.19 109 ASP A C 1
ATOM 844 O O . ASP A 1 109 ? 13.064 -25.135 30.021 1.00 75.19 109 ASP A O 1
ATOM 848 N N . TYR A 1 110 ? 15.123 -24.498 29.446 1.00 79.69 110 TYR A N 1
ATOM 849 C CA . TYR A 1 110 ? 15.578 -25.841 29.092 1.00 79.69 110 TYR A CA 1
ATOM 850 C C . TYR A 1 110 ? 15.854 -26.710 30.319 1.00 79.69 110 TYR A C 1
ATOM 852 O O . TYR A 1 110 ? 15.551 -27.905 30.338 1.00 79.69 110 TYR A O 1
ATOM 860 N N . SER A 1 111 ? 16.413 -26.102 31.364 1.00 79.38 111 SER A N 1
ATOM 861 C CA . SER A 1 111 ? 16.753 -26.791 32.609 1.00 79.38 111 SER A CA 1
ATOM 862 C C . SER A 1 111 ? 15.522 -27.140 33.451 1.00 79.38 111 SER A C 1
ATOM 864 O O . SER A 1 111 ? 15.586 -28.075 34.245 1.00 79.38 111 SER A O 1
ATOM 866 N N . SER A 1 112 ? 14.399 -26.441 33.255 1.00 84.31 112 SER A N 1
ATOM 867 C CA . SER A 1 112 ? 13.131 -26.704 33.950 1.00 84.31 112 SER A CA 1
ATOM 868 C C . SER A 1 112 ? 12.335 -27.889 33.376 1.00 84.31 112 SER A C 1
ATOM 870 O O . SER A 1 112 ? 11.382 -28.354 34.005 1.00 84.31 112 SER A O 1
ATOM 872 N N . ILE A 1 113 ? 12.733 -28.434 32.218 1.00 81.56 113 ILE A N 1
ATOM 873 C CA . ILE A 1 113 ? 12.109 -29.626 31.629 1.00 81.56 113 ILE A CA 1
ATOM 874 C C . ILE A 1 113 ? 12.588 -30.875 32.382 1.00 81.56 113 ILE A C 1
ATOM 876 O O . ILE A 1 113 ? 13.707 -31.343 32.185 1.00 81.56 113 ILE A O 1
ATOM 880 N N . GLY A 1 114 ? 11.714 -31.445 33.216 1.00 83.56 114 GLY A N 1
ATOM 881 C CA . GLY A 1 114 ? 12.027 -32.621 34.041 1.00 83.56 114 GLY A CA 1
ATOM 882 C C . GLY A 1 114 ? 12.038 -33.975 33.314 1.00 83.56 114 GLY A C 1
ATOM 883 O O . GLY A 1 114 ? 12.450 -34.965 33.904 1.00 83.56 114 GLY A O 1
ATOM 884 N N . ASN A 1 115 ? 11.578 -34.052 32.059 1.00 90.88 115 ASN A N 1
ATOM 885 C CA . ASN A 1 115 ? 11.561 -35.296 31.278 1.00 90.88 115 ASN A CA 1
ATOM 886 C C . ASN A 1 115 ? 12.649 -35.280 30.196 1.00 90.88 115 ASN A C 1
ATOM 888 O O . ASN A 1 115 ? 12.574 -34.483 29.259 1.00 90.88 115 ASN A O 1
ATOM 892 N N . ASP A 1 116 ? 13.599 -36.213 30.279 1.00 85.56 116 ASP A N 1
ATOM 893 C CA . ASP A 1 116 ? 14.747 -36.310 29.370 1.00 85.56 116 ASP A CA 1
ATOM 894 C C . ASP A 1 116 ? 14.361 -36.525 27.898 1.00 85.56 116 ASP A C 1
ATOM 896 O O . ASP A 1 116 ? 15.011 -35.992 26.999 1.00 85.56 116 ASP A O 1
ATOM 900 N N . VAL A 1 117 ? 13.263 -37.234 27.619 1.00 87.94 117 VAL A N 1
ATOM 901 C CA . VAL A 1 117 ? 12.786 -37.448 26.241 1.00 87.94 117 VAL A CA 1
ATOM 902 C C . VAL A 1 117 ? 12.241 -36.149 25.649 1.00 87.94 117 VAL A C 1
ATOM 904 O O . VAL A 1 117 ? 12.470 -35.843 24.478 1.00 87.94 117 VAL A O 1
ATOM 907 N N . VAL A 1 118 ? 11.518 -35.367 26.452 1.00 86.00 118 VAL A N 1
ATOM 908 C CA . VAL A 1 118 ? 11.003 -34.054 26.035 1.00 86.00 118 VAL A CA 1
ATOM 909 C C . VAL A 1 118 ? 12.161 -33.078 25.870 1.00 86.00 118 VAL A C 1
ATOM 911 O O . VAL A 1 118 ? 12.219 -32.361 24.876 1.00 86.00 118 VAL A O 1
ATOM 914 N N . LYS A 1 119 ? 13.123 -33.121 26.790 1.00 86.31 119 LYS A N 1
ATOM 915 C CA . LYS A 1 119 ? 14.345 -32.325 26.758 1.00 86.31 119 LYS A CA 1
ATOM 916 C C . LYS A 1 119 ? 15.144 -32.571 25.476 1.00 86.31 119 LYS A C 1
ATOM 918 O O . LYS A 1 119 ? 15.443 -31.620 24.761 1.00 86.31 119 LYS A O 1
ATOM 923 N N . PHE A 1 120 ? 15.361 -33.833 25.104 1.00 87.56 120 PHE A N 1
ATOM 924 C CA . PHE A 1 120 ? 16.007 -34.197 23.840 1.00 87.56 120 PHE A CA 1
ATOM 925 C C . PHE A 1 120 ? 15.239 -33.684 22.611 1.00 87.56 120 PHE A C 1
ATOM 927 O O . PHE A 1 120 ? 15.834 -33.092 21.712 1.00 87.56 120 PHE A O 1
ATOM 934 N N . LYS A 1 121 ? 13.908 -33.852 22.569 1.00 89.12 121 LYS A N 1
ATOM 935 C CA . LYS A 1 121 ? 13.079 -33.358 21.452 1.00 89.12 121 LYS A CA 1
ATOM 936 C C . LYS A 1 121 ? 13.153 -31.840 21.307 1.00 89.12 121 LYS A C 1
ATOM 938 O O . LYS A 1 121 ? 13.297 -31.333 20.200 1.00 89.12 121 LYS A O 1
ATOM 943 N N . VAL A 1 122 ? 13.077 -31.119 22.421 1.00 87.69 122 VAL A N 1
ATOM 944 C CA . VAL A 1 122 ? 13.168 -29.657 22.431 1.00 87.69 122 VAL A CA 1
ATOM 945 C C . VAL A 1 122 ? 14.568 -29.194 22.023 1.00 87.69 122 VAL A C 1
ATOM 947 O O . VAL A 1 122 ? 14.687 -28.263 21.230 1.00 87.69 122 VAL A O 1
ATOM 950 N N . GLN A 1 123 ? 15.622 -29.888 22.463 1.00 85.62 123 GLN A N 1
ATOM 951 C CA . GLN A 1 123 ? 16.992 -29.622 22.021 1.00 85.62 123 GLN A CA 1
ATOM 952 C C . GLN A 1 123 ? 17.158 -29.830 20.510 1.00 85.62 123 GLN A C 1
ATOM 954 O O . GLN A 1 123 ? 17.804 -29.019 19.846 1.00 85.62 123 GLN A O 1
ATOM 959 N N . MET A 1 124 ? 16.555 -30.884 19.954 1.00 88.06 124 MET A N 1
ATOM 960 C CA . MET A 1 124 ? 16.588 -31.152 18.516 1.00 88.06 124 MET A CA 1
ATOM 961 C C . MET A 1 124 ? 15.915 -30.023 17.726 1.00 88.06 124 MET A C 1
ATOM 963 O O . MET A 1 124 ? 16.533 -29.451 16.832 1.00 88.06 124 MET A O 1
ATOM 967 N N . LEU A 1 125 ? 14.703 -29.622 18.124 1.00 88.75 125 LEU A N 1
ATOM 968 C CA . LEU A 1 125 ? 13.975 -28.515 17.494 1.00 88.75 125 LEU A CA 1
ATOM 969 C C . LEU A 1 125 ? 14.732 -27.184 17.600 1.00 88.75 125 LEU A C 1
ATOM 971 O O . LEU A 1 125 ? 14.770 -26.404 16.648 1.00 88.75 125 LEU A O 1
ATOM 975 N N . PHE A 1 126 ? 15.371 -26.923 18.742 1.00 86.25 126 PHE A N 1
ATOM 976 C CA . PHE A 1 126 ? 16.200 -25.736 18.930 1.00 86.25 126 PHE A CA 1
ATOM 977 C C . PHE A 1 126 ? 17.411 -25.731 17.986 1.00 86.25 126 PHE A C 1
ATOM 979 O O . PHE A 1 126 ? 17.712 -24.712 17.358 1.00 86.25 126 PHE A O 1
ATOM 986 N N . ASN A 1 127 ? 18.084 -26.873 17.843 1.00 86.56 127 ASN A N 1
ATOM 987 C CA . ASN A 1 127 ? 19.221 -27.024 16.938 1.00 86.56 127 ASN A CA 1
ATOM 988 C C . ASN A 1 127 ? 18.808 -26.887 15.466 1.00 86.56 127 ASN A C 1
ATOM 990 O O . ASN A 1 127 ? 19.507 -26.223 14.698 1.00 86.56 127 ASN A O 1
ATOM 994 N N . GLU A 1 128 ? 17.662 -27.444 15.077 1.00 89.69 128 GLU A N 1
ATOM 995 C CA . GLU A 1 128 ? 17.091 -27.274 13.738 1.00 89.69 128 GLU A CA 1
ATOM 996 C C . GLU A 1 128 ? 16.766 -25.806 13.451 1.00 89.69 128 GLU A C 1
ATOM 998 O O . GLU A 1 128 ? 17.181 -25.269 12.423 1.00 89.69 128 GLU A O 1
ATOM 1003 N N . LEU A 1 129 ? 16.116 -25.112 14.391 1.00 87.88 129 LEU A N 1
ATOM 1004 C CA . LEU A 1 129 ? 15.821 -23.684 14.269 1.00 87.88 129 LEU A CA 1
ATOM 1005 C C . LEU A 1 129 ? 17.104 -22.848 14.146 1.00 87.88 129 LEU A C 1
ATOM 1007 O O . LEU A 1 129 ? 17.180 -21.932 13.323 1.00 87.88 129 LEU A O 1
ATOM 1011 N N . LYS A 1 130 ? 18.130 -23.163 14.943 1.00 85.56 130 LYS A N 1
ATOM 1012 C CA . LYS A 1 130 ? 19.446 -22.515 14.874 1.00 85.56 130 LYS A CA 1
ATOM 1013 C C . LYS A 1 130 ? 20.107 -22.738 13.511 1.00 85.56 130 LYS A C 1
ATOM 1015 O O . LYS A 1 130 ? 20.625 -21.783 12.931 1.00 85.56 130 LYS A O 1
ATOM 1020 N N . SER A 1 131 ? 20.046 -23.960 12.983 1.00 85.50 131 SER A N 1
ATOM 1021 C CA . SER A 1 131 ? 20.555 -24.307 11.652 1.00 85.50 131 SER A CA 1
ATOM 1022 C C . SER A 1 131 ? 19.809 -23.552 10.546 1.00 85.50 131 SER A C 1
ATOM 1024 O O . SER A 1 131 ? 20.442 -22.911 9.709 1.00 85.50 131 SER A O 1
ATOM 1026 N N . ALA A 1 132 ? 18.475 -23.504 10.593 1.00 88.69 132 ALA A N 1
ATOM 1027 C CA . ALA A 1 132 ? 17.658 -22.767 9.629 1.00 88.69 132 ALA A CA 1
ATOM 1028 C C . ALA A 1 132 ? 17.962 -21.260 9.643 1.00 88.69 132 ALA A C 1
ATOM 1030 O O . ALA A 1 132 ? 18.112 -20.638 8.592 1.00 88.69 132 ALA A O 1
ATOM 1031 N N . ARG A 1 133 ? 18.136 -20.660 10.829 1.00 86.12 133 ARG A N 1
ATOM 1032 C CA . ARG A 1 133 ? 18.573 -19.258 10.956 1.00 86.12 133 ARG A CA 1
ATOM 1033 C C . ARG A 1 133 ? 19.951 -19.035 10.343 1.00 86.12 133 ARG A C 1
ATOM 1035 O O . ARG A 1 133 ? 20.155 -18.032 9.663 1.00 86.12 133 ARG A O 1
ATOM 1042 N N . HIS A 1 134 ? 20.883 -19.960 10.564 1.00 88.56 134 HIS A N 1
ATOM 1043 C CA . HIS A 1 134 ? 22.205 -19.890 9.954 1.00 88.56 134 HIS A CA 1
ATOM 1044 C C . HIS A 1 134 ? 22.120 -19.966 8.424 1.00 88.56 134 HIS A C 1
ATOM 1046 O O . HIS A 1 134 ? 22.690 -19.113 7.753 1.00 88.56 134 HIS A O 1
ATOM 1052 N N . GLN A 1 135 ? 21.330 -20.893 7.874 1.00 91.56 135 GLN A N 1
ATOM 1053 C CA . GLN A 1 135 ? 21.084 -21.007 6.431 1.00 91.56 135 GLN A CA 1
ATOM 1054 C C . GLN A 1 135 ? 20.456 -19.737 5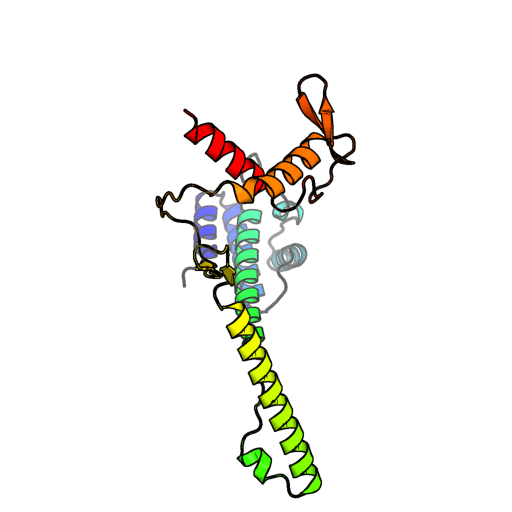.845 1.00 91.56 135 GLN A C 1
ATOM 1056 O O . GLN A 1 135 ? 20.919 -19.242 4.822 1.00 91.56 135 GLN A O 1
ATOM 1061 N N . ILE A 1 136 ? 19.461 -19.150 6.513 1.00 87.12 136 ILE A N 1
ATOM 1062 C CA . ILE A 1 136 ? 18.852 -17.882 6.086 1.00 87.12 136 ILE A CA 1
ATOM 1063 C C . ILE A 1 136 ? 19.879 -16.746 6.112 1.00 87.12 136 ILE A C 1
ATOM 1065 O O . ILE A 1 136 ? 19.927 -15.939 5.185 1.00 87.12 136 ILE A O 1
ATOM 1069 N N . ASN A 1 137 ? 20.714 -16.668 7.148 1.00 85.94 137 ASN A N 1
ATOM 1070 C CA . ASN A 1 137 ? 21.769 -15.661 7.217 1.00 85.94 137 ASN A CA 1
ATOM 1071 C C . ASN A 1 137 ? 22.824 -15.869 6.125 1.00 85.94 137 ASN A C 1
ATOM 1073 O O . ASN A 1 137 ? 23.246 -14.884 5.527 1.00 85.94 137 ASN A O 1
ATOM 1077 N N . MET A 1 138 ? 23.191 -17.113 5.807 1.00 87.00 138 MET A N 1
ATOM 1078 C CA . MET A 1 138 ? 24.058 -17.417 4.666 1.00 87.00 138 MET A CA 1
ATOM 1079 C C . MET A 1 138 ? 23.416 -16.991 3.347 1.00 87.00 138 MET A C 1
ATOM 1081 O O . MET A 1 138 ? 24.075 -16.346 2.545 1.00 87.00 138 MET A O 1
ATOM 1085 N N . LEU A 1 139 ? 22.128 -17.265 3.127 1.00 84.44 139 LEU A N 1
ATOM 1086 C CA . LEU A 1 139 ? 21.418 -16.818 1.924 1.00 84.44 139 LEU A CA 1
ATOM 1087 C C . LEU A 1 139 ? 21.377 -15.294 1.815 1.00 84.44 139 LEU A C 1
ATOM 1089 O O . LEU A 1 139 ? 21.577 -14.754 0.733 1.00 84.44 139 LEU A O 1
ATOM 1093 N N . LYS A 1 140 ? 21.174 -14.589 2.932 1.00 84.19 140 LYS A N 1
ATOM 1094 C CA . LYS A 1 140 ? 21.269 -13.124 2.975 1.00 84.19 140 LYS A CA 1
ATOM 1095 C C . LYS A 1 140 ? 22.682 -12.643 2.664 1.00 84.19 140 LYS A C 1
ATOM 1097 O O . LYS A 1 140 ? 22.836 -11.675 1.932 1.00 84.19 140 LYS A O 1
ATOM 1102 N N . GLN A 1 141 ? 23.706 -13.308 3.193 1.00 84.69 141 GLN A N 1
ATOM 1103 C CA . GLN A 1 141 ? 25.097 -12.991 2.879 1.00 84.69 141 GLN A CA 1
ATOM 1104 C C . GLN A 1 141 ? 25.382 -13.219 1.395 1.00 84.69 141 GLN A C 1
ATOM 1106 O O . GLN A 1 141 ? 25.890 -12.306 0.766 1.00 84.69 141 GLN A O 1
ATOM 1111 N N . ILE A 1 142 ? 24.976 -14.359 0.826 1.00 80.50 142 ILE A N 1
ATOM 1112 C CA . ILE A 1 142 ? 25.104 -14.686 -0.603 1.00 80.50 142 ILE A CA 1
ATOM 1113 C C . ILE A 1 142 ? 24.374 -13.660 -1.466 1.00 80.50 142 ILE A C 1
ATOM 1115 O O . ILE A 1 142 ? 24.937 -13.164 -2.432 1.00 80.50 142 ILE A O 1
ATOM 1119 N N . HIS A 1 143 ? 23.147 -13.299 -1.098 1.00 74.69 143 HIS A N 1
ATOM 1120 C CA . HIS A 1 143 ? 22.391 -12.254 -1.780 1.00 74.69 143 HIS A CA 1
ATOM 1121 C C . HIS A 1 143 ? 23.121 -10.902 -1.747 1.00 74.69 143 HIS A C 1
ATOM 1123 O O . HIS A 1 143 ? 23.053 -10.130 -2.699 1.00 74.69 143 HIS A O 1
ATOM 1129 N N . ASN A 1 144 ? 23.829 -10.608 -0.659 1.00 75.69 144 ASN A N 1
ATOM 1130 C CA . ASN A 1 144 ? 24.585 -9.370 -0.498 1.00 75.69 144 ASN A CA 1
ATOM 1131 C C . ASN A 1 144 ? 26.013 -9.454 -1.057 1.00 75.69 144 ASN A C 1
ATOM 1133 O O . ASN A 1 144 ? 26.711 -8.438 -1.069 1.00 75.69 144 ASN A O 1
ATOM 1137 N N . LEU A 1 145 ? 26.470 -10.630 -1.502 1.00 75.50 145 LEU A N 1
ATOM 1138 C CA . LEU A 1 145 ? 27.754 -10.746 -2.174 1.00 75.50 145 LEU A CA 1
ATOM 1139 C C . LEU A 1 145 ? 27.662 -10.054 -3.534 1.00 75.50 145 LEU A C 1
ATOM 1141 O O . LEU A 1 145 ? 26.647 -10.172 -4.227 1.00 75.50 145 LEU A O 1
ATOM 1145 N N . PRO A 1 146 ? 28.718 -9.332 -3.932 1.00 69.19 146 PRO A N 1
ATOM 1146 C CA . PRO A 1 146 ? 28.739 -8.727 -5.239 1.00 69.19 146 PRO A CA 1
ATOM 1147 C C . PRO A 1 146 ? 28.728 -9.822 -6.302 1.00 69.19 146 PRO A C 1
ATOM 1149 O O . PRO A 1 146 ? 29.516 -10.767 -6.234 1.00 69.19 146 PRO A O 1
ATOM 1152 N N . ILE A 1 147 ? 27.837 -9.703 -7.284 1.00 72.62 147 ILE A N 1
ATOM 1153 C CA . ILE A 1 147 ? 27.772 -10.672 -8.378 1.00 72.62 147 ILE A CA 1
ATOM 1154 C C . ILE A 1 147 ? 29.049 -10.503 -9.201 1.00 72.62 147 ILE A C 1
ATOM 1156 O O . ILE A 1 147 ? 29.278 -9.446 -9.799 1.00 72.62 147 ILE A O 1
ATOM 1160 N N . VAL A 1 148 ? 29.895 -11.535 -9.191 1.00 67.19 148 VAL A N 1
ATOM 1161 C CA . VAL A 1 148 ? 31.130 -11.574 -9.974 1.00 67.19 148 VAL A CA 1
ATOM 1162 C C . VAL A 1 148 ? 30.839 -12.257 -11.295 1.00 67.19 148 VAL A C 1
ATOM 1164 O O . VAL A 1 148 ? 30.528 -13.445 -11.332 1.00 67.19 148 VAL A O 1
ATOM 1167 N N . THR A 1 149 ? 30.931 -11.506 -12.384 1.00 70.31 149 THR A N 1
ATOM 1168 C CA . THR A 1 149 ? 30.835 -12.062 -13.735 1.00 70.31 149 THR A CA 1
ATOM 1169 C C . THR A 1 149 ? 32.239 -12.208 -14.297 1.00 70.31 149 THR A C 1
ATOM 1171 O O . THR A 1 149 ? 32.962 -11.214 -14.419 1.00 70.31 149 THR A O 1
ATOM 1174 N N . ASP A 1 150 ? 32.622 -13.436 -14.636 1.00 62.16 150 ASP A N 1
ATOM 1175 C CA . ASP A 1 150 ? 33.863 -13.704 -15.352 1.00 62.16 150 ASP A CA 1
ATOM 1176 C C . ASP A 1 150 ? 33.624 -13.559 -16.860 1.00 62.16 150 ASP A C 1
ATOM 1178 O O . ASP A 1 150 ? 32.793 -14.251 -17.446 1.00 62.16 150 ASP A O 1
ATOM 1182 N N . THR A 1 151 ? 34.331 -12.617 -17.479 1.00 60.94 151 THR A N 1
ATOM 1183 C CA . THR A 1 151 ? 34.316 -12.379 -18.934 1.00 60.94 151 THR A CA 1
ATOM 1184 C C . THR A 1 151 ? 35.637 -12.803 -19.588 1.00 60.94 151 THR A C 1
ATOM 1186 O O . THR A 1 151 ? 36.035 -12.269 -20.622 1.00 60.94 151 THR A O 1
ATOM 1189 N N . GLY A 1 152 ? 36.372 -13.734 -18.968 1.00 62.75 152 GLY A N 1
ATOM 1190 C CA . GLY A 1 152 ? 37.590 -14.353 -19.501 1.00 62.75 152 GLY A CA 1
ATOM 1191 C C . GLY A 1 152 ? 38.831 -13.451 -19.530 1.00 62.75 152 GLY A C 1
ATOM 1192 O O . GLY A 1 152 ? 39.934 -13.942 -19.742 1.00 62.75 152 GLY A O 1
ATOM 1193 N N . SER A 1 153 ? 38.681 -12.140 -19.311 1.00 56.56 153 SER A N 1
ATOM 1194 C CA . SER A 1 153 ? 39.780 -11.157 -19.339 1.00 56.56 153 SER A CA 1
ATOM 1195 C C . SER A 1 153 ? 39.900 -10.296 -18.070 1.00 56.56 153 SER A C 1
ATOM 1197 O O . SER A 1 153 ? 40.973 -9.753 -17.817 1.00 56.56 153 SER A O 1
ATOM 1199 N N . SER A 1 154 ? 38.856 -10.196 -17.235 1.00 48.44 154 SER A N 1
ATOM 1200 C CA . SER A 1 154 ? 38.919 -9.605 -15.885 1.00 48.44 154 SER A CA 1
ATOM 1201 C C . SER A 1 154 ? 37.645 -9.901 -15.081 1.00 48.44 154 SER A C 1
ATOM 1203 O O . SER A 1 154 ? 36.558 -9.925 -15.660 1.00 48.44 154 SER A O 1
ATOM 1205 N N . LEU A 1 155 ? 37.756 -10.028 -13.755 1.00 61.78 155 LEU A N 1
ATOM 1206 C CA . LEU A 1 155 ? 36.616 -10.194 -12.843 1.00 61.78 155 LEU A CA 1
ATOM 1207 C C . LEU A 1 155 ? 35.941 -8.841 -12.555 1.00 61.78 155 LEU A C 1
ATOM 1209 O O . LEU A 1 155 ? 36.588 -7.921 -12.055 1.00 61.78 155 LEU A O 1
ATOM 1213 N N . ILE A 1 156 ? 34.642 -8.723 -12.853 1.00 61.22 156 ILE A N 1
ATOM 1214 C CA . ILE A 1 156 ? 33.835 -7.513 -12.600 1.00 61.22 156 ILE A CA 1
ATOM 1215 C C . ILE A 1 156 ? 32.918 -7.768 -11.397 1.00 61.22 156 ILE A C 1
ATOM 1217 O O . ILE A 1 156 ? 32.154 -8.731 -11.411 1.00 61.22 156 ILE A O 1
ATOM 1221 N N . PHE A 1 157 ? 32.972 -6.902 -10.378 1.00 68.31 157 PHE A N 1
ATOM 1222 C CA . PHE A 1 157 ? 32.196 -7.016 -9.135 1.00 68.31 157 PHE A CA 1
ATOM 1223 C C . PHE A 1 157 ? 30.997 -6.049 -9.140 1.00 68.31 157 PHE A C 1
ATOM 1225 O O . PHE A 1 157 ? 31.188 -4.834 -9.108 1.00 68.31 157 PHE A O 1
ATOM 1232 N N . HIS A 1 158 ? 29.764 -6.566 -9.132 1.00 64.19 158 HIS A N 1
ATOM 1233 C CA . HIS A 1 158 ? 28.538 -5.755 -9.050 1.00 64.19 158 HIS A CA 1
ATOM 1234 C C . HIS A 1 158 ? 28.076 -5.639 -7.596 1.00 64.19 158 HIS A C 1
ATOM 1236 O O . HIS A 1 158 ? 27.626 -6.625 -7.023 1.00 64.19 158 HIS A O 1
ATOM 1242 N N . LYS A 1 159 ? 28.182 -4.465 -6.967 1.00 62.25 159 LYS A N 1
ATOM 1243 C CA . LYS A 1 159 ? 27.738 -4.270 -5.578 1.00 62.25 159 LYS A CA 1
ATOM 1244 C C . LYS A 1 159 ? 26.209 -4.129 -5.530 1.00 62.25 159 LYS A C 1
ATOM 1246 O O . LYS A 1 159 ? 25.663 -3.190 -6.101 1.00 62.25 159 LYS A O 1
ATOM 1251 N N . ASN A 1 160 ? 25.528 -5.049 -4.844 1.00 55.59 160 ASN A N 1
ATOM 1252 C CA . ASN A 1 160 ? 24.084 -4.978 -4.606 1.00 55.59 160 ASN A CA 1
ATOM 1253 C C . ASN A 1 160 ? 23.779 -3.876 -3.578 1.00 55.59 160 ASN A C 1
ATOM 1255 O O . ASN A 1 160 ? 23.751 -4.127 -2.374 1.00 55.59 160 ASN A O 1
ATOM 1259 N N . GLU A 1 161 ? 23.575 -2.641 -4.034 1.00 52.84 161 GLU A N 1
ATOM 1260 C CA . GLU A 1 161 ? 23.085 -1.561 -3.176 1.00 52.84 161 GLU A CA 1
ATOM 1261 C C . GLU A 1 161 ? 21.553 -1.543 -3.186 1.00 52.84 161 GLU A C 1
ATOM 1263 O O . GLU A 1 161 ? 20.911 -1.085 -4.127 1.00 52.84 161 GLU A O 1
ATOM 1268 N N . VAL A 1 162 ? 20.954 -2.056 -2.107 1.00 54.31 162 VAL A N 1
ATOM 1269 C CA . VAL A 1 162 ? 19.565 -1.753 -1.745 1.00 54.31 162 VAL A CA 1
ATOM 1270 C C . VAL A 1 162 ? 19.575 -0.395 -1.043 1.00 54.31 162 VAL A C 1
ATOM 1272 O O . VAL A 1 162 ? 19.618 -0.314 0.183 1.00 54.31 162 VAL A O 1
ATOM 1275 N N . SER A 1 163 ? 19.595 0.684 -1.819 1.00 42.19 163 SER A N 1
ATOM 1276 C CA . SER A 1 163 ? 19.500 2.058 -1.320 1.00 42.19 163 SER A CA 1
ATOM 1277 C C . SER A 1 163 ? 18.053 2.549 -1.434 1.00 42.19 163 SER A C 1
ATOM 1279 O O . SER A 1 163 ? 17.602 3.028 -2.470 1.00 42.19 163 SER A O 1
ATOM 1281 N N . ASN A 1 164 ? 17.314 2.431 -0.329 1.00 43.53 164 ASN A N 1
ATOM 1282 C CA . ASN A 1 164 ? 16.192 3.318 -0.035 1.00 43.53 164 ASN A CA 1
ATOM 1283 C C . ASN A 1 164 ? 16.789 4.636 0.473 1.00 43.53 164 ASN A C 1
ATOM 1285 O O . ASN A 1 164 ? 17.220 4.642 1.617 1.00 43.53 164 ASN A O 1
ATOM 1289 N N . GLU A 1 165 ? 16.860 5.686 -0.356 1.00 32.53 165 GLU A N 1
ATOM 1290 C CA . GLU A 1 165 ? 16.864 7.128 -0.003 1.00 32.53 165 GLU A CA 1
ATOM 1291 C C . GLU A 1 165 ? 17.053 7.987 -1.283 1.00 32.53 165 GLU A C 1
ATOM 1293 O O . GLU A 1 165 ? 17.505 7.469 -2.308 1.00 32.53 165 GLU A O 1
ATOM 1298 N N . PRO A 1 166 ? 16.602 9.259 -1.292 1.00 41.88 166 PRO A N 1
ATOM 1299 C CA . PRO A 1 166 ? 16.238 9.975 -2.508 1.00 41.88 166 PRO A CA 1
ATOM 1300 C C . PRO A 1 166 ? 17.437 10.554 -3.267 1.00 41.88 166 PRO A C 1
ATOM 1302 O O . PRO A 1 166 ? 18.437 10.988 -2.707 1.00 41.88 166 PRO A O 1
ATOM 1305 N N . ILE A 1 167 ? 17.265 10.592 -4.586 1.00 42.38 167 ILE A N 1
ATOM 1306 C CA . ILE A 1 167 ? 18.211 11.051 -5.599 1.00 42.38 167 ILE A CA 1
ATOM 1307 C C . ILE A 1 167 ? 18.611 12.508 -5.334 1.00 42.38 167 ILE A C 1
ATOM 1309 O O . ILE A 1 167 ? 17.839 13.431 -5.594 1.00 42.38 167 ILE A O 1
ATOM 1313 N N . ALA A 1 168 ? 19.850 12.710 -4.895 1.00 34.91 168 ALA A N 1
ATOM 1314 C CA . ALA A 1 168 ? 20.568 13.959 -5.081 1.00 34.91 168 ALA A CA 1
ATOM 1315 C C . ALA A 1 168 ? 22.024 13.655 -5.453 1.00 34.91 168 ALA A C 1
ATOM 1317 O O . ALA A 1 168 ? 22.826 13.230 -4.628 1.00 34.91 168 ALA A O 1
ATOM 1318 N N . SER A 1 169 ? 22.328 13.928 -6.726 1.00 43.97 169 SER A N 1
ATOM 1319 C CA . SER A 1 169 ? 23.642 14.321 -7.252 1.00 43.97 169 SER A CA 1
ATOM 1320 C C . SER A 1 169 ? 24.837 13.415 -6.949 1.00 43.97 169 SER A C 1
ATOM 1322 O O . SER A 1 169 ? 25.557 13.663 -5.989 1.00 43.97 169 SER A O 1
ATOM 1324 N N . GLN A 1 170 ? 25.151 12.509 -7.883 1.00 37.50 170 GLN A N 1
ATOM 1325 C CA . GLN A 1 170 ? 26.540 12.248 -8.283 1.00 37.50 170 GLN A CA 1
ATOM 1326 C C . GLN A 1 170 ? 26.609 12.069 -9.804 1.00 37.50 170 GLN A C 1
ATOM 1328 O O . GLN A 1 170 ? 26.151 11.076 -10.367 1.00 37.50 170 GLN A O 1
ATOM 1333 N N . GLN A 1 171 ? 27.129 13.106 -10.457 1.00 39.12 171 GLN A N 1
ATOM 1334 C CA . GLN A 1 171 ? 27.653 13.059 -11.812 1.00 39.12 171 GLN A CA 1
ATOM 1335 C C . GLN A 1 171 ? 28.992 12.309 -11.813 1.00 39.12 171 GLN A C 1
ATOM 1337 O O . GLN A 1 171 ? 29.771 12.419 -10.872 1.00 39.12 171 GLN A O 1
ATOM 1342 N N . GLU A 1 172 ? 29.224 11.627 -12.935 1.00 41.09 172 GLU A N 1
ATOM 1343 C CA . GLU A 1 172 ? 30.524 11.255 -13.503 1.00 41.09 172 GLU A CA 1
ATOM 1344 C C . GLU A 1 172 ? 31.306 10.111 -12.839 1.00 41.09 172 GLU A C 1
ATOM 1346 O O . GLU A 1 172 ? 32.118 10.290 -11.942 1.00 41.09 172 GLU A O 1
ATOM 1351 N N . ASN A 1 173 ? 31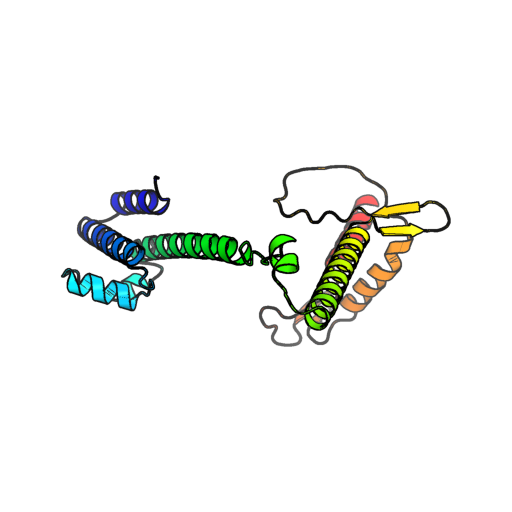.173 8.921 -13.436 1.00 31.58 173 ASN A N 1
ATOM 1352 C CA . ASN A 1 173 ? 32.333 8.278 -14.052 1.00 31.58 173 ASN A CA 1
ATOM 1353 C C . ASN A 1 173 ? 31.906 7.487 -15.295 1.00 31.58 173 ASN A C 1
ATOM 1355 O O . ASN A 1 173 ? 31.165 6.506 -15.239 1.00 31.58 173 ASN A O 1
ATOM 1359 N N . ILE A 1 174 ? 32.374 7.980 -16.438 1.00 46.66 174 ILE A N 1
ATOM 1360 C CA . ILE A 1 174 ? 32.223 7.401 -17.766 1.00 46.66 174 ILE A CA 1
ATOM 1361 C C . ILE A 1 174 ? 33.125 6.166 -17.837 1.00 46.66 174 ILE A C 1
ATOM 1363 O O . ILE A 1 174 ? 34.340 6.295 -17.953 1.00 46.66 174 ILE A O 1
ATOM 1367 N N . THR A 1 175 ? 32.534 4.974 -17.860 1.00 37.44 175 THR A N 1
ATOM 1368 C CA . THR A 1 175 ? 33.193 3.800 -18.442 1.00 37.44 175 THR A CA 1
ATOM 1369 C C . THR A 1 175 ? 32.348 3.345 -19.619 1.00 37.44 175 THR A C 1
ATOM 1371 O O . THR A 1 175 ? 31.236 2.849 -19.449 1.00 37.44 175 THR A O 1
ATOM 1374 N N . LYS A 1 176 ? 32.870 3.587 -20.827 1.00 45.78 176 LYS A N 1
ATOM 1375 C CA . LYS A 1 176 ? 32.311 3.153 -22.115 1.00 45.78 176 LYS A CA 1
ATOM 1376 C C . LYS A 1 176 ? 31.740 1.727 -22.003 1.00 45.78 176 LYS A C 1
ATOM 1378 O O . LYS A 1 176 ? 32.503 0.822 -21.654 1.00 45.78 176 LYS A O 1
ATOM 1383 N N . PRO A 1 177 ? 30.452 1.487 -22.313 1.00 42.09 177 PRO A N 1
ATOM 1384 C CA . PRO A 1 177 ? 29.905 0.144 -22.259 1.00 42.09 177 PRO A CA 1
ATOM 1385 C C . PRO A 1 177 ? 30.486 -0.675 -23.415 1.00 42.09 177 PRO A C 1
ATOM 1387 O O . PRO A 1 177 ? 30.360 -0.324 -24.590 1.00 42.09 177 PRO A O 1
ATOM 1390 N N . LYS A 1 178 ? 31.172 -1.762 -23.050 1.00 45.81 178 LYS A N 1
ATOM 1391 C CA . LYS A 1 178 ? 31.640 -2.813 -23.954 1.00 45.81 178 LYS A CA 1
ATOM 1392 C C . LYS A 1 178 ? 30.457 -3.365 -24.759 1.00 45.81 178 LYS A C 1
ATOM 1394 O O . LYS A 1 178 ? 29.368 -3.596 -24.244 1.00 45.81 178 LYS A O 1
ATOM 1399 N N . ILE A 1 179 ? 30.739 -3.610 -26.029 1.00 51.22 179 ILE A N 1
ATOM 1400 C CA . ILE A 1 179 ? 29.840 -3.894 -27.157 1.00 51.22 179 ILE A CA 1
ATOM 1401 C C . ILE A 1 179 ? 28.978 -5.175 -26.998 1.00 51.22 179 ILE A C 1
ATOM 1403 O O . ILE A 1 179 ? 28.052 -5.383 -27.777 1.00 51.22 179 ILE A O 1
ATOM 1407 N N . GLU A 1 180 ? 29.200 -6.003 -25.971 1.00 51.22 180 GLU A N 1
ATOM 1408 C CA . GLU A 1 180 ? 28.510 -7.294 -25.774 1.00 51.22 180 GLU A CA 1
ATOM 1409 C C . GLU A 1 180 ? 27.095 -7.185 -25.175 1.00 51.22 180 GLU A C 1
ATOM 1411 O O . GLU A 1 180 ? 26.247 -8.026 -25.463 1.00 51.22 180 GLU A O 1
ATOM 1416 N N . CYS A 1 181 ? 26.777 -6.118 -24.428 1.00 52.84 181 CYS A N 1
ATOM 1417 C CA . CYS A 1 181 ? 25.429 -5.904 -23.865 1.00 52.84 181 CYS A CA 1
ATOM 1418 C C . CYS A 1 181 ? 24.394 -5.468 -24.930 1.00 52.84 181 CYS A C 1
ATOM 1420 O O . CYS A 1 181 ? 23.186 -5.466 -24.697 1.00 52.84 181 CYS A O 1
ATOM 1422 N N . ASN A 1 182 ? 24.856 -5.136 -26.140 1.00 63.19 182 ASN A N 1
ATOM 1423 C CA . ASN A 1 182 ? 24.000 -4.601 -27.194 1.00 63.19 182 ASN A CA 1
ATOM 1424 C C . ASN A 1 182 ? 23.044 -5.647 -27.775 1.00 63.19 182 ASN A C 1
ATOM 1426 O O . ASN A 1 182 ? 21.935 -5.285 -28.137 1.00 63.19 182 ASN A O 1
ATOM 1430 N N . GLN A 1 183 ? 23.406 -6.933 -27.850 1.00 71.25 183 GLN A N 1
ATOM 1431 C CA . GLN A 1 183 ? 22.557 -7.923 -28.535 1.00 71.25 183 GLN A CA 1
ATOM 1432 C C . GLN A 1 183 ? 21.225 -8.180 -27.817 1.00 71.25 183 GLN A C 1
ATOM 1434 O O . GLN A 1 183 ? 20.198 -8.341 -28.472 1.00 71.25 183 GLN A O 1
ATOM 1439 N N . MET A 1 184 ? 21.218 -8.199 -26.480 1.00 74.88 184 MET A N 1
ATOM 1440 C CA . MET A 1 184 ? 19.982 -8.377 -25.710 1.00 74.88 184 MET A CA 1
ATOM 1441 C C . MET A 1 184 ? 19.078 -7.145 -25.831 1.00 74.88 184 MET A C 1
ATOM 1443 O O . MET A 1 184 ? 17.880 -7.287 -26.055 1.00 74.88 184 MET A O 1
ATOM 1447 N N . TYR A 1 185 ? 19.652 -5.942 -25.762 1.00 83.31 185 TYR A N 1
ATOM 1448 C CA . TYR A 1 185 ? 18.902 -4.700 -25.949 1.00 83.31 185 TYR A CA 1
ATOM 1449 C C . TYR A 1 185 ? 18.407 -4.512 -27.381 1.00 83.31 185 TYR A C 1
ATOM 1451 O O . TYR A 1 185 ? 17.288 -4.048 -27.567 1.00 83.31 185 TYR A O 1
ATOM 1459 N N . ILE A 1 186 ? 19.181 -4.933 -28.383 1.00 81.81 186 ILE A N 1
ATOM 1460 C CA . ILE A 1 186 ? 18.749 -4.955 -29.784 1.00 81.81 186 ILE A CA 1
ATOM 1461 C C . ILE A 1 186 ? 17.522 -5.851 -29.930 1.00 81.81 186 ILE A C 1
ATOM 1463 O O . ILE A 1 186 ? 16.528 -5.388 -30.470 1.00 81.81 186 ILE A O 1
ATOM 1467 N N . LYS A 1 187 ? 17.525 -7.068 -29.368 1.00 84.00 187 LYS A N 1
ATOM 1468 C CA . LYS A 1 187 ? 16.347 -7.953 -29.409 1.00 84.00 187 LYS A CA 1
ATOM 1469 C C . LYS A 1 187 ? 15.116 -7.325 -28.758 1.00 84.00 187 LYS A C 1
ATOM 1471 O O . LYS A 1 187 ? 14.026 -7.420 -29.307 1.00 84.00 187 LYS A O 1
ATOM 1476 N N . VAL A 1 188 ? 15.287 -6.659 -27.615 1.00 86.00 188 VAL A N 1
ATOM 1477 C CA . VAL A 1 188 ? 14.191 -5.959 -26.923 1.00 86.00 188 VAL A CA 1
ATOM 1478 C C . VAL A 1 188 ? 13.653 -4.792 -27.765 1.00 86.00 188 VAL A C 1
ATOM 1480 O O . VAL A 1 188 ? 12.442 -4.591 -27.839 1.00 86.00 188 VAL A O 1
ATOM 1483 N N . LEU A 1 189 ? 14.527 -4.040 -28.440 1.00 86.75 189 LEU A N 1
ATOM 1484 C CA . LEU A 1 189 ? 14.130 -2.951 -29.338 1.00 86.75 189 LEU A CA 1
ATOM 1485 C C . LEU A 1 189 ? 13.468 -3.472 -30.621 1.00 86.75 189 LEU A C 1
ATOM 1487 O O . LEU A 1 189 ? 12.449 -2.931 -31.032 1.00 86.75 189 LEU A O 1
ATOM 1491 N N . GLU A 1 190 ? 13.998 -4.535 -31.227 1.00 86.56 190 GLU A N 1
ATOM 1492 C CA . GLU A 1 190 ? 13.416 -5.205 -32.397 1.00 86.56 190 GLU A CA 1
ATOM 1493 C C . GLU A 1 190 ? 12.028 -5.761 -32.082 1.00 86.56 190 GLU A C 1
ATOM 1495 O O . GLU A 1 190 ? 11.088 -5.573 -32.851 1.00 86.56 190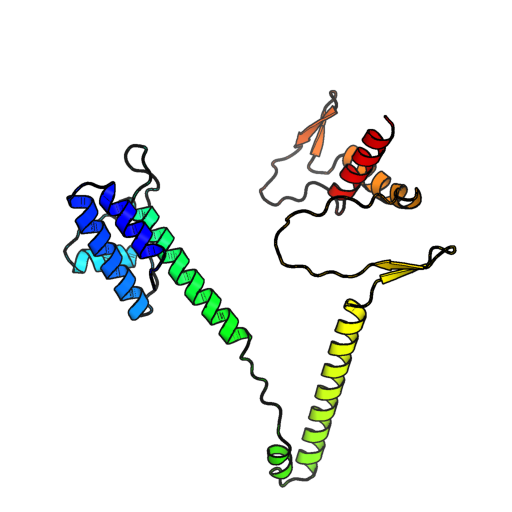 GLU A O 1
ATOM 1500 N N . GLN A 1 191 ? 11.873 -6.401 -30.924 1.00 85.56 191 GLN A N 1
ATOM 1501 C CA . GLN A 1 191 ? 10.592 -6.935 -30.481 1.00 85.56 191 GLN A CA 1
ATOM 1502 C C . GLN A 1 191 ? 9.567 -5.824 -30.235 1.00 85.56 191 GLN A C 1
ATOM 1504 O O . GLN A 1 191 ? 8.399 -5.994 -30.572 1.00 85.56 191 GLN A O 1
ATOM 1509 N N . PHE A 1 192 ? 9.993 -4.670 -29.714 1.00 88.81 192 PHE A N 1
ATOM 1510 C CA . PHE A 1 192 ? 9.116 -3.509 -29.581 1.00 88.81 192 PHE A CA 1
ATOM 1511 C C . PHE A 1 192 ? 8.741 -2.900 -30.941 1.00 88.81 192 PHE A C 1
ATOM 1513 O O . PHE A 1 192 ? 7.575 -2.584 -31.165 1.00 88.81 192 PHE A O 1
ATOM 1520 N N . LEU A 1 193 ? 9.701 -2.780 -31.865 1.00 86.31 193 LEU A N 1
ATOM 1521 C CA . LEU A 1 193 ? 9.489 -2.246 -33.217 1.00 86.31 193 LEU A CA 1
ATOM 1522 C C . LEU A 1 193 ? 8.562 -3.121 -34.069 1.00 86.31 193 LEU A C 1
ATOM 1524 O O . LEU A 1 193 ? 7.786 -2.597 -34.863 1.00 86.31 193 LEU A O 1
ATOM 1528 N N . ASN A 1 194 ? 8.589 -4.439 -33.866 1.00 84.25 194 ASN A N 1
ATOM 1529 C CA . ASN A 1 194 ? 7.672 -5.376 -34.520 1.00 84.25 194 ASN A CA 1
ATOM 1530 C C . ASN A 1 194 ? 6.216 -5.250 -34.029 1.00 84.25 194 ASN A C 1
ATOM 1532 O O . ASN A 1 194 ? 5.324 -5.910 -34.566 1.00 84.25 194 ASN A O 1
ATOM 1536 N N . GLY A 1 195 ? 5.966 -4.380 -33.047 1.00 72.19 195 GLY A N 1
ATOM 1537 C CA . GLY A 1 195 ? 4.660 -4.170 -32.448 1.00 72.19 195 GLY A CA 1
ATOM 1538 C C . GLY A 1 195 ? 4.322 -5.233 -31.407 1.00 72.19 195 GLY A C 1
ATOM 1539 O O . GLY A 1 195 ? 4.922 -6.304 -31.324 1.00 72.19 195 GLY A O 1
ATOM 1540 N N . SER A 1 196 ? 3.326 -4.927 -30.584 1.00 79.50 196 SER A N 1
ATOM 1541 C CA . SER A 1 196 ? 2.769 -5.869 -29.615 1.00 79.50 196 SER A CA 1
ATOM 1542 C C . SER A 1 196 ? 1.303 -6.138 -29.933 1.00 79.50 196 SER A C 1
ATOM 1544 O O . SER A 1 196 ? 0.685 -5.469 -30.757 1.00 79.50 196 SER A O 1
ATOM 1546 N N . ASN A 1 197 ? 0.680 -7.073 -29.217 1.00 79.62 197 ASN A N 1
ATOM 1547 C CA . ASN A 1 197 ? -0.757 -7.324 -29.375 1.00 79.62 197 ASN A CA 1
ATOM 1548 C C . ASN A 1 197 ? -1.632 -6.083 -29.098 1.00 79.62 197 ASN A C 1
ATOM 1550 O O . ASN A 1 197 ? -2.796 -6.064 -29.493 1.00 79.62 197 ASN A O 1
ATOM 1554 N N . LYS A 1 198 ? -1.092 -5.061 -28.417 1.00 84.06 198 LYS A N 1
ATOM 1555 C CA . LYS A 1 198 ? -1.808 -3.836 -28.030 1.00 84.06 198 LYS A CA 1
ATOM 1556 C C . LYS A 1 198 ? -1.336 -2.581 -28.768 1.00 84.06 198 LYS A C 1
ATOM 1558 O O . LYS A 1 198 ? -2.070 -1.593 -28.778 1.00 84.06 198 LYS A O 1
ATOM 1563 N N . LEU A 1 199 ? -0.140 -2.602 -29.354 1.00 88.69 199 LEU A N 1
ATOM 1564 C CA . LEU A 1 199 ? 0.516 -1.443 -29.959 1.00 88.69 199 LEU A CA 1
ATOM 1565 C C . LEU A 1 199 ? 0.987 -1.767 -31.374 1.00 88.69 199 LEU A C 1
ATOM 1567 O O . LEU A 1 199 ? 1.571 -2.823 -31.600 1.00 88.69 199 LEU A O 1
ATOM 1571 N N . GLU A 1 200 ? 0.794 -0.835 -32.295 1.00 89.88 200 GLU A N 1
ATOM 1572 C CA . GLU A 1 200 ? 1.298 -0.926 -33.665 1.00 89.88 200 GLU A CA 1
ATOM 1573 C C . GLU A 1 200 ? 1.862 0.424 -34.121 1.00 89.88 200 GLU A C 1
ATOM 1575 O O . GLU A 1 200 ? 1.668 1.444 -33.459 1.00 89.88 200 GLU A O 1
ATOM 1580 N N . TYR A 1 201 ? 2.585 0.423 -35.237 1.00 91.38 201 TYR A N 1
ATOM 1581 C CA . TYR A 1 201 ? 3.106 1.638 -35.853 1.00 91.38 201 TYR A CA 1
ATOM 1582 C C . TYR A 1 201 ? 2.306 1.961 -37.110 1.00 91.38 201 TYR A C 1
ATOM 1584 O O . TYR A 1 201 ? 2.089 1.084 -37.947 1.00 91.38 201 TYR A O 1
ATOM 1592 N N . ASP A 1 202 ? 1.877 3.214 -37.244 1.00 88.56 202 ASP A N 1
ATOM 1593 C CA . ASP A 1 202 ? 1.273 3.704 -38.483 1.00 88.56 202 ASP A CA 1
ATOM 1594 C C . ASP A 1 202 ? 2.350 3.923 -39.566 1.00 88.56 202 ASP A C 1
ATOM 1596 O O . ASP A 1 202 ? 3.553 3.875 -39.301 1.00 88.56 202 ASP A O 1
ATOM 1600 N N . LYS A 1 203 ? 1.923 4.196 -40.800 1.00 88.44 203 LYS A N 1
ATOM 1601 C CA . LYS A 1 203 ? 2.766 4.414 -41.986 1.00 88.44 203 LYS A CA 1
ATOM 1602 C C . LYS A 1 203 ? 3.791 5.534 -41.806 1.00 88.44 203 LYS A C 1
ATOM 1604 O O . LYS A 1 203 ? 4.853 5.479 -42.418 1.00 88.44 203 LYS A O 1
ATOM 1609 N N . ASP A 1 204 ? 3.491 6.497 -40.940 1.00 89.38 204 ASP A N 1
ATOM 1610 C CA . ASP A 1 204 ? 4.371 7.620 -40.607 1.00 89.38 204 ASP A CA 1
ATOM 1611 C C . ASP A 1 204 ? 5.343 7.305 -39.450 1.00 89.38 204 ASP A C 1
ATOM 1613 O O . ASP A 1 204 ? 6.090 8.170 -38.997 1.00 89.38 204 ASP A O 1
ATOM 1617 N N . GLY A 1 205 ? 5.336 6.069 -38.9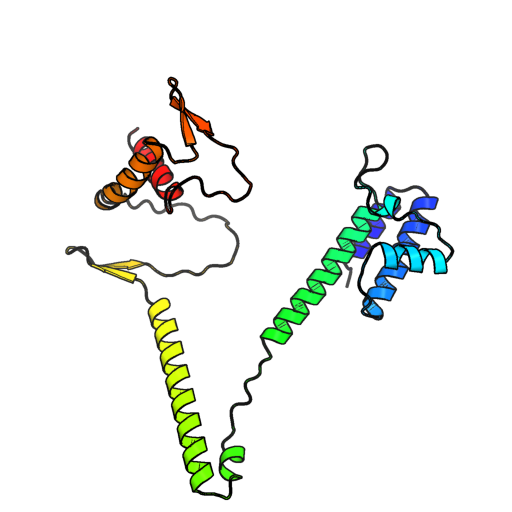36 1.00 83.88 205 GLY A N 1
ATOM 1618 C CA . GLY A 1 205 ? 6.179 5.638 -37.818 1.00 83.88 205 GLY A CA 1
ATOM 1619 C C . GLY A 1 205 ? 5.676 6.082 -36.440 1.00 83.88 205 GLY A C 1
ATOM 1620 O O . GLY A 1 205 ? 6.407 5.980 -35.454 1.00 83.88 205 GLY A O 1
ATOM 1621 N N . CYS A 1 206 ? 4.437 6.571 -36.333 1.00 87.19 206 CYS A N 1
ATOM 1622 C CA . CYS A 1 206 ? 3.820 6.917 -35.053 1.00 87.19 206 CYS A CA 1
ATOM 1623 C C . CYS A 1 206 ? 3.303 5.668 -34.326 1.00 87.19 206 CYS A C 1
ATOM 1625 O O . CYS A 1 206 ? 2.620 4.840 -34.923 1.00 87.19 206 CYS A O 1
ATOM 1627 N N . LEU A 1 207 ? 3.585 5.561 -33.024 1.00 89.81 207 LEU A N 1
ATOM 1628 C CA . LEU A 1 207 ? 3.070 4.485 -32.176 1.00 89.81 207 LEU A CA 1
ATOM 1629 C C . LEU A 1 207 ? 1.586 4.727 -31.860 1.00 89.81 207 LEU A C 1
ATOM 1631 O O . LEU A 1 207 ? 1.239 5.728 -31.230 1.00 89.81 207 LEU A O 1
ATOM 1635 N N . ILE A 1 208 ? 0.724 3.797 -32.262 1.00 89.50 208 ILE A N 1
ATOM 1636 C CA . ILE A 1 208 ? -0.724 3.846 -32.050 1.00 89.50 208 ILE A CA 1
ATOM 1637 C C . ILE A 1 208 ? -1.212 2.624 -31.263 1.00 89.50 208 ILE A C 1
ATOM 1639 O O . ILE A 1 208 ? -0.603 1.552 -31.260 1.00 89.50 208 ILE A O 1
ATOM 1643 N N . ALA A 1 209 ? -2.325 2.793 -30.552 1.00 90.44 209 ALA A N 1
ATOM 1644 C CA . ALA A 1 209 ? -2.955 1.718 -29.798 1.00 90.44 209 ALA A CA 1
ATOM 1645 C C . ALA A 1 209 ? -3.937 0.947 -30.689 1.00 90.44 209 ALA A C 1
ATOM 1647 O O . ALA A 1 209 ? -4.900 1.520 -31.192 1.00 90.44 209 ALA A O 1
ATOM 1648 N N . LYS A 1 210 ? -3.741 -0.368 -30.814 1.00 87.75 210 LYS A N 1
ATOM 1649 C CA . LYS A 1 210 ? -4.635 -1.259 -31.571 1.00 87.75 210 LYS A CA 1
ATOM 1650 C C . LYS A 1 210 ? -5.940 -1.558 -30.827 1.00 87.75 210 LYS A C 1
ATOM 1652 O O . LYS A 1 210 ? -6.959 -1.899 -31.420 1.00 87.75 210 LYS A O 1
ATOM 1657 N N . THR A 1 211 ? -5.902 -1.447 -29.500 1.00 86.19 211 THR A N 1
ATOM 1658 C CA . THR A 1 211 ? -7.018 -1.742 -28.591 1.00 86.19 211 THR A CA 1
ATOM 1659 C C . THR A 1 211 ? -7.066 -0.740 -27.443 1.00 86.19 211 THR A C 1
ATOM 1661 O O . THR A 1 211 ? -6.084 -0.051 -27.176 1.00 86.19 211 THR A O 1
ATOM 1664 N N . THR A 1 212 ? -8.177 -0.689 -26.705 1.00 89.25 212 THR A N 1
ATOM 1665 C CA . THR A 1 212 ? -8.276 0.118 -25.480 1.00 89.25 212 THR A CA 1
ATOM 1666 C C . THR A 1 212 ? -7.221 -0.303 -24.451 1.00 89.25 212 THR A C 1
ATOM 1668 O O . THR A 1 212 ? -7.243 -1.434 -23.969 1.00 89.25 212 THR A O 1
ATOM 1671 N N . ILE A 1 213 ? -6.333 0.622 -24.080 1.00 89.94 213 ILE A N 1
ATOM 1672 C CA . ILE A 1 213 ? -5.297 0.417 -23.059 1.00 89.94 213 ILE A CA 1
ATOM 1673 C C . ILE A 1 213 ? -5.863 0.804 -21.694 1.00 89.94 213 ILE A C 1
ATOM 1675 O O . ILE A 1 213 ? -6.360 1.918 -21.508 1.00 89.94 213 ILE A O 1
ATOM 1679 N N . ARG A 1 214 ? -5.802 -0.114 -20.729 1.00 89.19 214 ARG A N 1
ATOM 1680 C CA . ARG A 1 214 ? -6.229 0.153 -19.351 1.00 89.19 214 ARG A CA 1
ATOM 1681 C C . ARG A 1 214 ? -5.068 0.697 -18.527 1.00 89.19 214 ARG A C 1
ATOM 1683 O O . ARG A 1 214 ? -3.899 0.525 -18.863 1.00 89.19 214 ARG A O 1
ATOM 1690 N N . LYS A 1 215 ? -5.400 1.352 -17.415 1.00 86.62 215 LYS A N 1
ATOM 1691 C CA . LYS A 1 215 ? -4.399 1.736 -16.419 1.00 86.62 215 LYS A CA 1
ATOM 1692 C C . LYS A 1 215 ? -3.689 0.469 -15.915 1.00 86.62 215 LYS A C 1
ATOM 1694 O O . LYS A 1 215 ? -4.367 -0.513 -15.631 1.00 86.62 215 LYS A O 1
ATOM 1699 N N . ASP A 1 216 ? -2.363 0.533 -15.823 1.00 85.69 216 ASP A N 1
ATOM 1700 C CA . ASP A 1 216 ? -1.460 -0.550 -15.395 1.00 85.69 216 ASP A CA 1
ATOM 1701 C C . ASP A 1 216 ? -1.262 -1.695 -16.412 1.00 85.69 216 ASP A C 1
ATOM 1703 O O . ASP A 1 216 ? -0.670 -2.724 -16.085 1.00 85.69 216 ASP A O 1
ATOM 1707 N N . ASP A 1 217 ? -1.690 -1.516 -17.666 1.00 86.44 217 ASP A N 1
ATOM 1708 C CA . ASP A 1 217 ? -1.335 -2.444 -18.740 1.00 86.44 217 ASP A CA 1
ATOM 1709 C C . ASP A 1 217 ? 0.163 -2.375 -19.072 1.00 86.44 217 ASP A C 1
ATOM 1711 O O . ASP A 1 217 ? 0.721 -1.300 -19.296 1.00 86.44 217 ASP A O 1
ATOM 1715 N N . LEU A 1 218 ? 0.802 -3.544 -19.174 1.00 85.94 218 LEU A N 1
ATOM 1716 C CA . LEU A 1 218 ? 2.176 -3.653 -19.656 1.00 85.94 218 LEU A CA 1
ATOM 1717 C C . LEU A 1 218 ? 2.217 -3.398 -21.171 1.00 85.94 218 LEU A C 1
ATOM 1719 O O . LEU A 1 218 ? 1.484 -4.037 -21.931 1.00 85.94 218 LEU A O 1
ATOM 1723 N N . LEU A 1 219 ? 3.061 -2.456 -21.593 1.00 86.75 219 LEU A N 1
ATOM 1724 C CA . LEU A 1 219 ? 3.164 -1.996 -22.985 1.00 86.75 219 LEU A CA 1
ATOM 1725 C C . LEU A 1 219 ? 4.485 -2.374 -23.664 1.00 86.75 219 LEU A C 1
ATOM 1727 O O . LEU A 1 219 ? 4.590 -2.298 -24.885 1.00 86.75 219 LEU A O 1
ATOM 1731 N N . SER A 1 220 ? 5.485 -2.778 -22.890 1.00 85.50 220 SER A N 1
ATOM 1732 C CA . SER A 1 220 ? 6.804 -3.166 -23.376 1.00 85.50 220 SER A CA 1
ATOM 1733 C C . SER A 1 220 ? 7.430 -4.201 -22.449 1.00 85.50 220 SER A C 1
ATOM 1735 O O . SER A 1 220 ? 6.983 -4.388 -21.312 1.00 85.50 220 SER A O 1
ATOM 1737 N N . ASP A 1 221 ? 8.459 -4.877 -22.951 1.00 82.62 221 ASP A N 1
ATOM 1738 C CA . ASP A 1 221 ? 9.187 -5.881 -22.188 1.00 82.62 221 ASP A CA 1
ATOM 1739 C C . ASP A 1 221 ? 10.075 -5.270 -21.104 1.00 82.62 221 ASP A C 1
ATOM 1741 O O . ASP A 1 221 ? 10.437 -4.086 -21.106 1.00 82.62 221 ASP A O 1
ATOM 1745 N N . ILE A 1 222 ? 10.447 -6.127 -20.155 1.00 80.75 222 ILE A N 1
ATOM 1746 C CA . ILE A 1 222 ? 11.389 -5.777 -19.101 1.00 80.75 222 ILE A CA 1
ATOM 1747 C C . ILE A 1 222 ? 12.712 -5.307 -19.724 1.00 80.75 222 ILE A C 1
ATOM 1749 O O . ILE A 1 222 ? 13.152 -5.821 -20.751 1.00 80.75 222 ILE A O 1
ATOM 1753 N N . ASN A 1 223 ? 13.340 -4.304 -19.113 1.00 84.19 223 ASN A N 1
ATOM 1754 C CA . ASN A 1 223 ? 14.570 -3.661 -19.595 1.00 84.19 223 ASN A CA 1
ATOM 1755 C C . ASN A 1 223 ? 14.421 -2.814 -20.878 1.00 84.19 223 ASN A C 1
ATOM 1757 O O . ASN A 1 223 ? 15.419 -2.293 -21.373 1.00 84.19 223 ASN A O 1
ATOM 1761 N N . PHE A 1 224 ? 13.207 -2.587 -21.402 1.00 88.00 224 PHE A N 1
ATOM 1762 C CA . PHE A 1 224 ? 13.003 -1.687 -22.551 1.00 88.00 224 PHE A CA 1
ATOM 1763 C C . PHE A 1 224 ? 13.498 -0.255 -22.283 1.00 88.00 224 PHE A C 1
ATOM 1765 O O . PHE A 1 224 ? 14.104 0.382 -23.144 1.00 88.00 224 PHE A O 1
ATOM 1772 N N . LYS A 1 225 ? 13.299 0.236 -21.053 1.00 86.50 225 LYS A N 1
ATOM 1773 C CA . LYS A 1 225 ? 13.813 1.538 -20.607 1.00 86.50 225 LYS A CA 1
ATOM 1774 C C . LYS A 1 225 ? 15.339 1.605 -20.733 1.00 86.50 225 LYS A C 1
ATOM 1776 O O . LYS A 1 225 ? 15.870 2.582 -21.256 1.00 86.50 225 LYS A O 1
ATOM 1781 N N . ASP A 1 226 ? 16.026 0.565 -20.274 1.00 85.88 226 ASP A N 1
ATOM 1782 C CA . ASP A 1 226 ? 17.488 0.497 -20.282 1.00 85.88 226 ASP A CA 1
ATOM 1783 C C . ASP A 1 226 ? 18.026 0.356 -21.708 1.00 85.88 226 ASP A C 1
ATOM 1785 O O . ASP A 1 226 ? 19.011 1.005 -22.061 1.00 85.88 226 ASP A O 1
ATOM 1789 N N . ALA A 1 227 ? 17.313 -0.383 -22.563 1.00 85.94 227 ALA A N 1
ATOM 1790 C CA . ALA A 1 227 ? 17.623 -0.513 -23.981 1.00 85.94 227 ALA A CA 1
ATOM 1791 C C . ALA A 1 227 ? 17.541 0.832 -24.732 1.00 85.94 227 ALA A C 1
ATOM 1793 O O . ALA A 1 227 ? 18.463 1.175 -25.475 1.00 85.94 227 ALA A O 1
ATOM 1794 N N . ILE A 1 228 ? 16.490 1.635 -24.505 1.00 88.81 228 ILE A N 1
ATOM 1795 C CA . ILE A 1 228 ? 16.386 2.984 -25.094 1.00 88.81 228 ILE A CA 1
ATOM 1796 C C . ILE A 1 228 ? 17.503 3.891 -24.576 1.00 88.81 228 ILE A C 1
ATOM 1798 O O . ILE A 1 228 ? 18.120 4.606 -25.364 1.00 88.81 228 ILE A O 1
ATOM 1802 N N . MET A 1 229 ? 17.778 3.876 -23.268 1.00 85.25 229 MET A N 1
ATOM 1803 C CA . MET A 1 229 ? 18.837 4.707 -22.686 1.00 85.25 229 MET A CA 1
ATOM 1804 C C . MET A 1 229 ? 20.213 4.347 -23.260 1.00 85.25 229 MET A C 1
ATOM 1806 O O . MET A 1 229 ? 20.990 5.241 -23.593 1.00 85.25 229 MET A O 1
ATOM 1810 N N . ALA A 1 230 ? 20.501 3.057 -23.444 1.00 83.75 230 ALA A N 1
ATOM 1811 C CA . ALA A 1 230 ? 21.723 2.602 -24.098 1.00 83.75 230 ALA A CA 1
ATOM 1812 C C . ALA A 1 230 ? 21.810 3.095 -25.553 1.00 83.75 230 ALA A C 1
ATOM 1814 O O . ALA A 1 230 ? 22.842 3.637 -25.953 1.00 83.75 230 ALA A O 1
ATOM 1815 N N . ALA A 1 231 ? 20.723 2.984 -26.323 1.00 83.31 231 ALA A N 1
ATOM 1816 C CA . ALA A 1 231 ? 20.665 3.477 -27.700 1.00 83.31 231 ALA A CA 1
ATOM 1817 C C . ALA A 1 231 ? 20.875 5.002 -27.786 1.00 83.31 231 ALA A C 1
ATOM 1819 O O . ALA A 1 231 ? 21.649 5.475 -28.621 1.00 83.31 231 ALA A O 1
ATOM 1820 N N . LEU A 1 232 ? 20.254 5.768 -26.884 1.00 84.38 232 LEU A N 1
ATOM 1821 C CA . LEU A 1 232 ? 20.429 7.220 -26.774 1.00 84.38 232 LEU A CA 1
ATOM 1822 C C . LEU A 1 232 ? 21.876 7.599 -26.460 1.00 84.38 232 LEU A C 1
ATOM 1824 O O . LEU A 1 232 ? 22.439 8.473 -27.113 1.00 84.38 232 LEU A O 1
ATOM 1828 N N . ASN A 1 233 ? 22.501 6.910 -25.504 1.00 82.38 233 ASN A N 1
ATOM 1829 C CA . ASN A 1 233 ? 23.893 7.152 -25.137 1.00 82.38 233 ASN A CA 1
ATOM 1830 C C . ASN A 1 233 ? 24.858 6.831 -26.288 1.00 82.38 233 ASN A C 1
ATOM 1832 O O . ASN A 1 233 ? 25.863 7.518 -26.450 1.00 82.38 233 ASN A O 1
ATOM 1836 N N . ILE A 1 234 ? 24.570 5.813 -27.105 1.00 82.12 234 ILE A N 1
ATOM 1837 C CA . ILE A 1 234 ? 25.368 5.508 -28.303 1.00 82.12 234 ILE A CA 1
ATOM 1838 C C . ILE A 1 234 ? 25.218 6.612 -29.355 1.00 82.12 234 ILE A C 1
ATOM 1840 O O . ILE A 1 234 ? 26.212 6.999 -29.964 1.00 82.12 234 ILE A O 1
ATOM 1844 N N . LEU A 1 235 ? 24.001 7.121 -29.569 1.00 76.62 235 LEU A N 1
ATOM 1845 C CA . LEU A 1 235 ? 23.740 8.195 -30.532 1.00 76.62 235 LEU A CA 1
ATOM 1846 C C . LEU A 1 235 ? 24.379 9.522 -30.108 1.00 76.62 235 LEU A C 1
ATOM 1848 O O . LEU A 1 235 ? 24.976 10.197 -30.940 1.00 76.62 235 LEU A O 1
ATOM 1852 N N . LEU A 1 236 ? 24.305 9.871 -28.822 1.00 79.62 236 LEU A N 1
ATOM 1853 C CA . LEU A 1 236 ? 24.889 11.105 -28.288 1.00 79.62 236 LEU A CA 1
ATOM 1854 C C . LEU A 1 236 ? 26.423 11.083 -28.272 1.00 79.62 236 LEU A C 1
ATOM 1856 O O . LEU A 1 236 ? 27.030 12.119 -28.498 1.00 79.62 236 LEU A O 1
ATOM 1860 N N . ASN A 1 237 ? 27.049 9.920 -28.058 1.00 70.38 237 ASN A N 1
ATOM 1861 C CA . ASN A 1 237 ? 28.513 9.768 -28.070 1.00 70.38 237 ASN A CA 1
ATOM 1862 C C . ASN A 1 237 ? 29.112 9.556 -29.477 1.00 70.38 237 ASN A C 1
ATOM 1864 O O . ASN A 1 237 ? 30.319 9.342 -29.598 1.00 70.38 237 ASN A O 1
ATOM 1868 N N . LYS A 1 238 ? 28.282 9.524 -30.530 1.00 56.28 238 LYS A N 1
ATOM 1869 C CA . LYS A 1 238 ? 28.717 9.405 -31.934 1.00 56.28 238 LYS A CA 1
ATOM 1870 C C . LYS A 1 238 ? 28.838 10.755 -32.659 1.00 56.28 238 LYS A C 1
ATOM 1872 O O . LYS A 1 238 ? 29.322 10.751 -33.790 1.00 56.28 238 LYS A O 1
ATOM 1877 N N . ASN A 1 239 ? 28.422 11.852 -32.022 1.00 44.09 239 ASN A N 1
ATOM 1878 C CA . ASN A 1 239 ? 28.679 13.236 -32.440 1.00 44.09 239 ASN A CA 1
ATOM 1879 C C . ASN A 1 239 ? 29.816 13.836 -31.609 1.00 44.09 239 ASN A C 1
ATOM 1881 O O . ASN A 1 239 ? 30.460 14.775 -32.122 1.00 44.0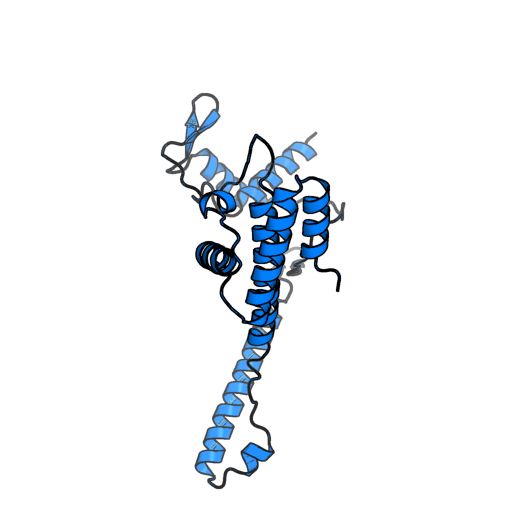9 239 ASN A O 1
#

Secondary structure (DSSP, 8-state):
---HHHHHHHHHHHSS-HHHHHHHHHHHHHHHHHHHHT----HHHHHHHHHHTT----THHHH-SEETTEE-HHHHHHHHHHHHHHHHHHHHHHHHHHT----PPPHHHHHT---HHHHHHHHHHHHHHHHHHHHHHHHHHHHHS-EEEE-SS-EEEE------S-------------GGGHHHHHHHHHHHHT--SSEEE-TTS-EEESSPPPTT---S-TTHHHHHHHHHHHHHTT-

Sequence (239 aa):
MTNEVSVTLDNLCNNASLKVKTRLKAIDKVIYGFKKKNVELTVPNVVNALKAIGVNISASSIYNKTVRGKSNPYRVLFDAWMNDLNKSKLSRNSQNLASVEFVSMTDSDYSSIGNDVVKFKVQMLFNELKSARHQINMLKQIHNLPIVTDTGSSLIFHKNEVSNEPIASQQENITKPKIECNQMYIKVLEQFLNGSNKLEYDKDGCLIAKTTIRKDDLLSDINFKDAIMAALNILLNKN

Organism: NCBI:txid1785128

Foldseek 3Di:
DCQPLVVLLVVLLVVDDPLVNVVSVLLVVQLVVCVVVVNDLDLVSSQVVCVVVVHHDDSCLCVDQDDPNDGRSNVVSSVSSVVVVVVVVVVVVVVVVVPPPVPLQDVVNLVPPPDPVVSVVVVVVSVVVVVVVVVVVVVVVVVQFFDWDDPPPDTDGHGPDPDDDDDDDDDDDDDDDDPVVLVVLVVQVVVVQPPDPQWHADPVRDIDGPDDDDPPDDGGDPCNVVSVVVVVVVVVVVD